Protein AF-A0A662SBT6-F1 (afdb_monomer)

Mean predicted aligned error: 5.78 Å

Secondary structure (DSSP, 8-state):
-----HHHHHHHHHHHHTT-HHHHHHHTT-SSHHHHHHHHHHHHHHHHH-GGGGGGGHHHHHHHTT-SSHHHHHHHHHHHHHHHHH-HHHHGGGHHHHHHHTT-SSHHHHHHHHHHHHTHHHH-GGGGTTTHHHHHHHTT-S-HHHHHHHHHHHHHHHHH-TTTTTS-STTS-TTGGGHHHHHHGGG-S-HHHHHHHHHHHHHHHHH-HHHHHHHGGGHHHHHHHTT-SSHHHHHHHHHHHHHHHHH-HHHHGGGHHHHGGGGG-SSHHHHHHHHHHH-

Radius of gyration: 22.92 Å; Cα contacts (8 Å, |Δi|>4): 408; chains: 1; bounding box: 57×30×64 Å

Structure (mmCIF, N/CA/C/O backbone):
data_AF-A0A662SBT6-F1
#
_entry.id   AF-A0A662SBT6-F1
#
loop_
_atom_site.group_PDB
_atom_site.id
_atom_site.type_symbol
_atom_site.label_atom_id
_atom_site.label_alt_id
_atom_site.label_comp_id
_atom_site.label_asym_id
_atom_site.label_entity_id
_atom_site.label_seq_id
_atom_site.pdbx_PDB_ins_code
_atom_site.Cartn_x
_atom_site.Cartn_y
_atom_site.Cartn_z
_atom_site.occupancy
_atom_site.B_iso_or_equiv
_atom_site.auth_seq_id
_atom_site.auth_comp_id
_atom_site.auth_asym_id
_atom_site.auth_atom_id
_atom_site.pdbx_PDB_model_num
ATOM 1 N N . MET A 1 1 ? -31.257 -11.035 21.737 1.00 36.53 1 MET A N 1
ATOM 2 C CA . MET A 1 1 ? -31.063 -9.569 21.728 1.00 36.53 1 MET A CA 1
ATOM 3 C C . MET A 1 1 ? -31.514 -9.015 23.068 1.00 36.53 1 MET A C 1
ATOM 5 O O . MET A 1 1 ? -32.713 -8.923 23.292 1.00 36.53 1 MET A O 1
ATOM 9 N N . ILE A 1 2 ? -30.584 -8.699 23.968 1.00 36.78 2 ILE A N 1
ATOM 10 C CA . ILE A 1 2 ? -30.895 -7.885 25.150 1.00 36.78 2 ILE A CA 1
ATOM 11 C C . ILE A 1 2 ? -30.665 -6.427 24.714 1.00 36.78 2 ILE A C 1
ATOM 13 O O . ILE A 1 2 ? -29.626 -6.155 24.115 1.00 36.78 2 ILE A O 1
ATOM 17 N N . PRO A 1 3 ? -31.624 -5.502 24.885 1.00 44.69 3 PRO A N 1
ATOM 18 C CA . PRO A 1 3 ? -31.408 -4.098 24.555 1.00 44.69 3 PRO A CA 1
ATOM 19 C C . PRO A 1 3 ? -30.288 -3.530 25.427 1.00 44.69 3 PRO A C 1
ATOM 21 O O . PRO A 1 3 ? -30.214 -3.862 26.610 1.00 44.69 3 PRO A O 1
ATOM 24 N N . LEU A 1 4 ? -29.474 -2.630 24.867 1.00 48.25 4 LEU A N 1
ATOM 25 C CA . LEU A 1 4 ? -28.571 -1.777 25.641 1.00 48.25 4 LEU A CA 1
ATOM 26 C C . LEU A 1 4 ? -29.354 -1.210 26.827 1.00 48.25 4 LEU A C 1
ATOM 28 O O . LEU A 1 4 ? -30.334 -0.484 26.635 1.00 48.25 4 LEU A O 1
ATOM 32 N N . THR A 1 5 ? -28.953 -1.547 28.050 1.00 60.22 5 THR A N 1
ATOM 33 C CA . THR A 1 5 ? -29.515 -0.857 29.205 1.00 60.22 5 THR A CA 1
ATOM 34 C C . THR A 1 5 ? -29.083 0.602 29.092 1.00 60.22 5 THR A C 1
ATOM 36 O O . THR A 1 5 ? -27.944 0.904 28.734 1.00 60.22 5 THR A O 1
ATOM 39 N N . ARG A 1 6 ? -30.004 1.529 29.367 1.00 60.75 6 ARG A N 1
ATOM 40 C CA . ARG A 1 6 ? -29.755 2.981 29.350 1.00 60.75 6 ARG A CA 1
ATOM 41 C C . ARG A 1 6 ? -28.442 3.364 30.060 1.00 60.75 6 ARG A C 1
ATOM 43 O O . ARG A 1 6 ? -27.738 4.254 29.602 1.00 60.75 6 ARG A O 1
ATOM 50 N N . ASN A 1 7 ? -28.087 2.606 31.096 1.00 67.31 7 ASN A N 1
ATOM 51 C CA . ASN A 1 7 ? -26.883 2.765 31.901 1.00 67.31 7 ASN A CA 1
ATOM 52 C C . ASN A 1 7 ? -25.571 2.551 31.116 1.00 67.31 7 ASN A C 1
ATOM 54 O O . ASN A 1 7 ? -24.644 3.333 31.266 1.00 67.31 7 ASN A O 1
ATOM 58 N N . LEU A 1 8 ? -25.491 1.550 30.228 1.00 67.50 8 LEU A N 1
ATOM 59 C CA . LEU A 1 8 ? -24.266 1.272 29.455 1.00 67.50 8 LEU A CA 1
ATOM 60 C C . LEU A 1 8 ? -24.006 2.331 28.376 1.00 67.50 8 LEU A C 1
ATOM 62 O O . LEU A 1 8 ? -22.861 2.699 28.128 1.00 67.50 8 LEU A O 1
ATOM 66 N N . ARG A 1 9 ? -25.069 2.868 27.763 1.00 68.31 9 ARG A N 1
ATOM 67 C CA . ARG A 1 9 ? -24.944 3.991 26.822 1.00 68.31 9 ARG A CA 1
ATOM 68 C C . ARG A 1 9 ? -24.471 5.253 27.539 1.00 68.31 9 ARG A C 1
ATOM 70 O O . ARG A 1 9 ? -23.574 5.936 27.059 1.00 68.31 9 ARG A O 1
ATOM 77 N N . GLU A 1 10 ? -25.063 5.539 28.697 1.00 73.31 10 GLU A N 1
ATOM 78 C CA . GLU A 1 10 ? -24.652 6.652 29.553 1.00 73.31 10 GLU A CA 1
ATOM 79 C C . GLU A 1 10 ? -23.208 6.472 30.054 1.00 73.31 10 GLU A C 1
ATOM 81 O O . GLU A 1 10 ? -22.476 7.454 30.113 1.00 73.31 10 GLU A O 1
ATOM 86 N N . GLU A 1 11 ? -22.755 5.242 30.327 1.00 74.44 11 GLU A N 1
ATOM 87 C CA . GLU A 1 11 ? -21.372 4.954 30.731 1.00 74.44 11 GLU A CA 1
ATOM 88 C C . GLU A 1 11 ? -20.364 5.219 29.603 1.00 74.44 11 GLU A C 1
ATOM 90 O O . GLU A 1 11 ? -19.326 5.829 29.864 1.00 74.44 11 GLU A O 1
ATOM 95 N N . VAL A 1 12 ? -20.662 4.828 28.356 1.00 70.31 12 VAL A N 1
ATOM 96 C CA . V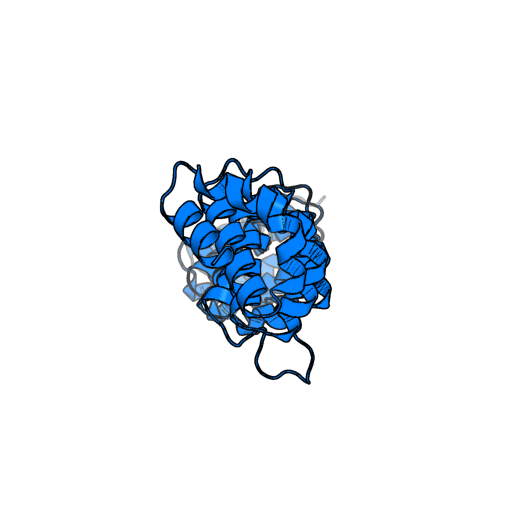AL A 1 12 ? -19.798 5.147 27.203 1.00 70.31 12 VAL A CA 1
ATOM 97 C C . VAL A 1 12 ? -19.740 6.657 26.973 1.00 70.31 12 VAL A C 1
ATOM 99 O O . VAL A 1 12 ? -18.652 7.211 26.827 1.00 70.31 12 VAL A O 1
ATOM 102 N N . GLU A 1 13 ? -20.882 7.345 27.007 1.00 74.25 13 GLU A N 1
ATOM 103 C CA . GLU A 1 13 ? -20.936 8.801 26.830 1.00 74.25 13 GLU A CA 1
ATOM 104 C C . GLU A 1 13 ? -20.248 9.560 27.975 1.00 74.25 13 GLU A C 1
ATOM 106 O O . GLU A 1 13 ? -19.542 10.543 27.741 1.00 74.25 13 GLU A O 1
ATOM 111 N N . ASP A 1 14 ? -20.394 9.100 29.221 1.00 78.19 14 ASP A N 1
ATOM 112 C CA . ASP A 1 14 ? -19.678 9.651 30.374 1.00 78.19 14 ASP A CA 1
ATOM 113 C C . ASP A 1 14 ? -18.171 9.419 30.251 1.00 78.19 14 ASP A C 1
ATOM 115 O O . ASP A 1 14 ? -17.377 10.330 30.495 1.00 78.19 14 ASP A O 1
ATOM 119 N N . ALA A 1 15 ? -17.764 8.211 29.849 1.00 77.38 15 ALA A N 1
ATOM 120 C CA . ALA A 1 15 ? -16.365 7.867 29.648 1.00 77.38 15 ALA A CA 1
ATOM 121 C C . ALA A 1 15 ? -15.739 8.683 28.513 1.00 77.38 15 ALA A C 1
ATOM 123 O O . ALA A 1 15 ? -14.627 9.185 28.681 1.00 77.38 15 ALA A O 1
ATOM 124 N N . LYS A 1 16 ? -16.475 8.897 27.418 1.00 71.06 16 LYS A N 1
ATOM 125 C CA . LYS A 1 16 ? -16.101 9.780 26.309 1.00 71.06 16 LYS A CA 1
ATOM 126 C C . LYS A 1 16 ? -15.916 11.220 26.794 1.00 71.06 16 LYS A C 1
ATOM 128 O O . LYS A 1 16 ? -14.823 11.768 26.671 1.00 71.06 16 LYS A O 1
ATOM 133 N N . LYS A 1 17 ? -16.927 11.806 27.449 1.00 73.44 17 LYS A N 1
ATOM 134 C CA . LYS A 1 17 ? -16.880 13.192 27.962 1.00 73.44 17 LYS A CA 1
ATOM 135 C C . LYS A 1 17 ? -15.768 13.420 28.983 1.00 73.44 17 LYS A C 1
ATOM 137 O O . LYS A 1 17 ? -15.139 14.474 28.984 1.00 73.44 17 LYS A O 1
ATOM 142 N N . LYS A 1 18 ? -15.524 12.446 29.861 1.00 77.56 18 LYS A N 1
ATOM 143 C CA . LYS A 1 18 ? -14.515 12.547 30.927 1.00 77.56 18 LYS A CA 1
ATOM 144 C C . LYS A 1 18 ? -13.130 12.049 30.509 1.00 77.56 18 LYS A C 1
ATOM 146 O O . LYS A 1 18 ? -12.226 12.060 31.340 1.00 77.56 18 LYS A O 1
ATOM 151 N N . GLY A 1 19 ? -12.950 11.591 29.267 1.00 72.19 19 GLY A N 1
ATOM 152 C CA . GLY A 1 19 ? -11.679 11.037 28.796 1.00 72.19 19 GLY A CA 1
ATOM 153 C C . GLY A 1 19 ? -11.225 9.802 29.584 1.00 72.19 19 GLY A C 1
ATOM 154 O O . GLY A 1 19 ? -10.031 9.609 29.810 1.00 72.19 19 GLY A O 1
ATOM 155 N N . LYS A 1 20 ? -12.160 8.959 30.041 1.00 88.81 20 LYS A N 1
ATOM 156 C CA . LYS A 1 20 ? -11.863 7.720 30.779 1.00 88.81 20 LYS A CA 1
ATOM 157 C C . LYS A 1 20 ? -11.446 6.607 29.813 1.00 88.81 20 LYS A C 1
ATOM 159 O O . LYS A 1 20 ? -12.144 5.604 29.670 1.00 88.81 20 LYS A O 1
ATOM 164 N N . VAL A 1 21 ? -10.284 6.769 29.180 1.00 92.19 21 VAL A N 1
ATOM 165 C CA . VAL A 1 21 ? -9.764 5.849 28.151 1.00 92.19 21 VAL A CA 1
ATOM 166 C C . VAL A 1 21 ? -9.786 4.390 28.620 1.00 92.19 21 VAL A C 1
ATOM 168 O O . VAL A 1 21 ? -10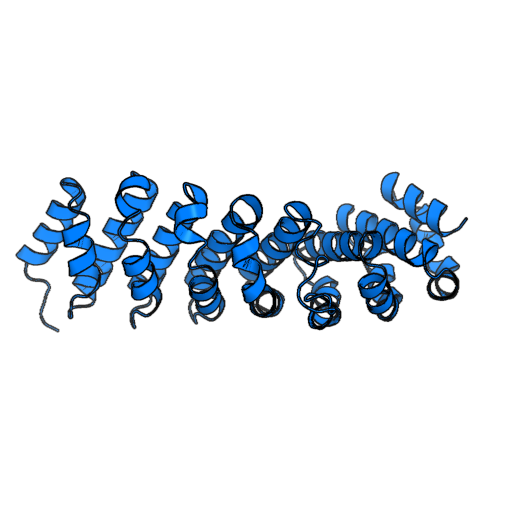.308 3.533 27.920 1.00 92.19 21 VAL A O 1
ATOM 171 N N . ARG A 1 22 ? -9.329 4.098 29.848 1.00 94.12 22 ARG A N 1
ATOM 172 C CA . ARG A 1 22 ? -9.344 2.730 30.410 1.00 94.12 22 ARG A CA 1
ATOM 173 C C . ARG A 1 22 ? -10.734 2.091 30.435 1.00 94.12 22 ARG A C 1
ATOM 175 O O . ARG A 1 22 ? -10.854 0.889 30.222 1.00 94.12 22 ARG A O 1
ATOM 182 N N . THR A 1 23 ? -11.773 2.874 30.718 1.00 92.81 23 THR A N 1
ATOM 183 C CA . THR A 1 23 ? -13.150 2.371 30.729 1.00 92.81 23 THR A CA 1
ATOM 184 C C . THR A 1 23 ? -13.597 2.030 29.314 1.00 92.81 23 THR A C 1
ATOM 186 O O . THR A 1 23 ? -14.146 0.953 29.112 1.00 92.81 23 THR A O 1
ATOM 189 N N . LEU A 1 24 ? -13.299 2.890 28.335 1.00 94.25 24 LEU A N 1
ATOM 190 C CA . LEU A 1 24 ? -13.606 2.623 26.927 1.00 94.25 24 LEU A CA 1
ATOM 191 C C . LEU A 1 24 ? -12.870 1.379 26.412 1.00 94.25 24 LEU A C 1
ATOM 193 O O . LEU A 1 24 ? -13.494 0.532 25.788 1.00 94.25 24 LEU A O 1
ATOM 197 N N . ILE A 1 25 ? -11.593 1.202 26.763 1.00 96.94 25 ILE A N 1
ATOM 198 C CA . ILE A 1 25 ? -10.818 -0.002 26.419 1.00 96.94 25 ILE A CA 1
ATOM 199 C C . ILE A 1 25 ? -11.441 -1.271 27.009 1.00 96.94 25 ILE A C 1
ATOM 201 O O . ILE A 1 25 ? -11.531 -2.285 26.329 1.00 96.94 25 ILE A O 1
ATOM 205 N N . ARG A 1 26 ? -11.940 -1.232 28.249 1.00 95.25 26 ARG A N 1
ATOM 206 C CA . ARG A 1 26 ? -12.676 -2.373 28.819 1.00 95.25 26 ARG A CA 1
ATOM 207 C C . ARG A 1 26 ? -13.962 -2.664 28.035 1.00 95.25 26 ARG A C 1
ATOM 209 O O . ARG A 1 26 ? -14.273 -3.824 27.788 1.00 95.25 26 ARG A O 1
ATOM 216 N N . LEU A 1 27 ? -14.715 -1.623 27.674 1.00 94.88 27 LEU A N 1
ATOM 217 C CA . LEU A 1 27 ? -15.985 -1.749 26.947 1.00 94.88 27 LEU A CA 1
ATOM 218 C C . LEU A 1 27 ? -15.793 -2.196 25.489 1.00 94.88 27 LEU A C 1
ATOM 220 O O . LEU A 1 27 ? -16.700 -2.801 24.922 1.00 94.88 27 LEU A O 1
ATOM 224 N N . LEU A 1 28 ? -14.606 -1.977 24.919 1.00 96.38 28 LEU A N 1
ATOM 225 C CA . LEU A 1 28 ? -14.212 -2.468 23.599 1.00 96.38 28 LEU A CA 1
ATOM 226 C C . LEU A 1 28 ? -14.239 -3.999 23.497 1.00 96.38 28 LEU A C 1
ATOM 228 O O . LEU A 1 28 ? -14.379 -4.514 22.402 1.00 96.38 28 LEU A O 1
ATOM 232 N N . PHE A 1 29 ? -14.162 -4.726 24.615 1.00 96.69 29 PHE A N 1
ATOM 233 C CA . PHE A 1 29 ? -14.194 -6.196 24.651 1.00 96.69 29 PHE A CA 1
ATOM 234 C C . PHE A 1 29 ? -15.442 -6.750 25.351 1.00 96.69 29 PHE A C 1
ATOM 236 O O . PHE A 1 29 ? -15.414 -7.833 25.929 1.00 96.69 29 PHE A O 1
ATOM 243 N N . HIS A 1 30 ? -16.532 -5.984 25.352 1.00 95.75 30 HIS A N 1
ATOM 244 C CA . HIS A 1 30 ? -17.794 -6.384 25.966 1.00 95.75 30 HIS A CA 1
ATOM 245 C C . HIS A 1 30 ? -18.559 -7.422 25.117 1.00 95.75 30 HIS A C 1
ATOM 247 O O . HIS A 1 30 ? -18.513 -7.388 23.888 1.00 95.75 30 HIS A O 1
ATOM 253 N N . ASP A 1 31 ? -19.337 -8.306 25.749 1.00 93.62 31 ASP A N 1
ATOM 254 C CA . ASP A 1 31 ? -20.081 -9.365 25.041 1.00 93.62 31 ASP A CA 1
ATOM 255 C C . ASP A 1 31 ? -21.123 -8.804 24.049 1.00 93.62 31 ASP A C 1
ATOM 257 O O . ASP A 1 31 ? -21.309 -9.324 22.948 1.00 93.62 31 ASP A O 1
ATOM 261 N N . ASP A 1 32 ? -21.787 -7.704 24.417 1.00 91.69 32 ASP A N 1
ATOM 262 C CA . ASP A 1 32 ? -22.719 -6.982 23.540 1.00 91.69 32 ASP A CA 1
ATOM 263 C C . ASP A 1 32 ? -21.973 -6.153 22.481 1.00 91.69 32 ASP A C 1
ATOM 265 O O . ASP A 1 32 ? -21.325 -5.150 22.796 1.00 91.69 32 ASP A O 1
ATOM 269 N N . VAL A 1 33 ? -22.148 -6.536 21.214 1.00 94.81 33 VAL A N 1
ATOM 270 C CA . VAL A 1 33 ? -21.595 -5.854 20.036 1.00 94.81 33 VAL A CA 1
ATOM 271 C C . VAL A 1 33 ? -21.927 -4.366 19.993 1.00 94.81 33 VAL A C 1
ATOM 273 O O . VAL A 1 33 ? -21.090 -3.551 19.617 1.00 94.81 33 VAL A O 1
ATOM 276 N N . ARG A 1 34 ? -23.119 -3.964 20.443 1.00 91.75 34 ARG A N 1
ATOM 277 C CA . ARG A 1 34 ? -23.512 -2.555 20.422 1.00 91.75 34 ARG A CA 1
ATOM 278 C C . ARG A 1 34 ? -22.665 -1.736 21.392 1.00 91.75 34 ARG A C 1
ATOM 280 O O . ARG A 1 34 ? -22.344 -0.594 21.083 1.00 91.75 34 ARG A O 1
ATOM 287 N N . VAL A 1 35 ? -22.289 -2.306 22.539 1.00 92.44 35 VAL A N 1
ATOM 288 C CA . VAL A 1 35 ? -21.386 -1.655 23.502 1.00 92.44 35 VAL A CA 1
ATOM 289 C C . VAL A 1 35 ? -19.986 -1.531 22.906 1.00 92.44 35 VAL A C 1
ATOM 291 O O . VAL A 1 35 ? -19.410 -0.446 22.968 1.00 92.44 35 VAL A O 1
ATOM 294 N N . ARG A 1 36 ? -19.481 -2.594 22.262 1.00 96.25 36 ARG A N 1
ATOM 295 C CA . ARG A 1 36 ? -18.175 -2.564 21.585 1.00 96.25 36 ARG A CA 1
ATOM 296 C C . ARG A 1 36 ? -18.116 -1.497 20.496 1.00 96.25 36 ARG A C 1
ATOM 298 O O . ARG A 1 36 ? -17.185 -0.701 20.503 1.00 96.25 36 ARG A O 1
ATOM 305 N N . ARG A 1 37 ? -19.140 -1.404 19.636 1.00 95.25 37 ARG A N 1
ATOM 306 C CA . ARG A 1 37 ? -19.241 -0.376 18.580 1.00 95.25 37 ARG A CA 1
ATOM 307 C C . ARG A 1 37 ? -19.145 1.043 19.139 1.00 95.25 37 ARG A C 1
ATOM 309 O O . ARG A 1 37 ? -18.312 1.820 18.688 1.00 95.25 37 ARG A O 1
ATOM 316 N N . HIS A 1 38 ? -19.939 1.367 20.164 1.00 91.88 38 HIS A N 1
ATOM 317 C CA . HIS A 1 38 ? -19.903 2.704 20.774 1.00 91.88 38 HIS A CA 1
ATOM 318 C C . HIS A 1 38 ? -18.558 2.983 21.468 1.00 91.88 38 HIS A C 1
ATOM 320 O O . HIS A 1 38 ? -18.070 4.112 21.445 1.00 91.88 38 HIS A O 1
ATOM 326 N N . ALA A 1 39 ? -17.945 1.969 22.088 1.00 94.94 39 ALA A N 1
ATOM 327 C CA . ALA A 1 39 ? -16.622 2.108 22.687 1.00 94.94 39 ALA A CA 1
ATOM 328 C C . ALA A 1 39 ? -15.544 2.369 21.621 1.00 94.94 39 ALA A C 1
ATOM 330 O O . ALA A 1 39 ? -14.733 3.279 21.796 1.00 94.94 39 ALA A O 1
ATOM 331 N N . ALA A 1 40 ? -15.571 1.628 20.510 1.00 97.12 40 ALA A N 1
ATOM 332 C CA . ALA A 1 40 ? -14.663 1.800 19.380 1.00 97.12 40 ALA A CA 1
ATOM 333 C C . ALA A 1 40 ? -14.822 3.184 18.731 1.00 97.12 40 ALA A C 1
ATOM 335 O O . ALA A 1 40 ? -13.833 3.880 18.519 1.00 97.12 40 ALA A O 1
ATOM 336 N N . GLU A 1 41 ? -16.059 3.639 18.510 1.00 95.00 41 GLU A N 1
ATOM 337 C CA . GLU A 1 41 ? -16.349 4.982 17.996 1.00 95.00 41 GLU A CA 1
ATOM 338 C C . GLU A 1 41 ? -15.801 6.079 18.923 1.00 95.00 41 GLU A C 1
ATOM 340 O O . GLU A 1 41 ? -15.140 7.016 18.472 1.00 95.00 41 GLU A O 1
ATOM 345 N N . ALA A 1 42 ? -16.021 5.958 20.236 1.00 92.88 42 ALA A N 1
ATOM 346 C CA . ALA A 1 42 ? -15.496 6.915 21.204 1.00 92.88 42 ALA A CA 1
ATOM 347 C C . ALA A 1 42 ? -13.957 6.936 21.230 1.00 92.88 42 ALA A C 1
ATOM 349 O O . ALA A 1 42 ? -13.364 8.007 21.353 1.00 92.88 42 ALA A O 1
ATOM 350 N N . LEU A 1 43 ? -13.307 5.775 21.103 1.00 96.06 43 LEU A N 1
ATOM 351 C CA . LEU A 1 43 ? -11.849 5.672 21.014 1.00 96.06 43 LEU A CA 1
ATOM 352 C C . LEU A 1 43 ? -11.309 6.275 19.713 1.00 96.06 43 LEU A C 1
ATOM 354 O O . LEU A 1 43 ? -10.295 6.964 19.757 1.00 96.06 43 LEU A O 1
ATOM 358 N N . CYS A 1 44 ? -12.001 6.091 18.589 1.00 95.50 44 CYS A N 1
ATOM 359 C CA . CYS A 1 44 ? -11.650 6.714 17.315 1.00 95.50 44 CYS A CA 1
ATOM 360 C C . CYS A 1 44 ? -11.687 8.245 17.395 1.00 95.50 44 CYS A C 1
ATOM 362 O O . CYS A 1 44 ? -10.719 8.914 17.039 1.00 95.50 44 CYS A O 1
ATOM 364 N N . LEU A 1 45 ? -12.753 8.813 17.964 1.00 92.50 45 LEU A N 1
ATOM 365 C CA . LEU A 1 45 ? -12.843 10.261 18.185 1.00 92.50 45 LEU A CA 1
ATOM 366 C C . LEU A 1 45 ? -11.741 10.768 19.129 1.00 92.50 45 LEU A C 1
ATOM 368 O O . LEU A 1 45 ? -11.165 11.831 18.914 1.00 92.50 45 LEU A O 1
ATOM 372 N N . LEU A 1 46 ? -11.379 9.990 20.154 1.00 92.31 46 LEU A N 1
ATOM 373 C CA . LEU A 1 46 ? -10.244 10.327 21.017 1.00 92.31 46 LEU A CA 1
ATOM 374 C C . LEU A 1 46 ? -8.896 10.240 20.292 1.00 92.31 46 LEU A C 1
ATOM 376 O O . LEU A 1 46 ? -7.992 10.997 20.643 1.00 92.31 46 LEU A O 1
ATOM 380 N N . ALA A 1 47 ? -8.745 9.353 19.307 1.00 94.81 47 ALA A N 1
ATOM 381 C CA . ALA A 1 47 ? -7.548 9.283 18.475 1.00 94.81 47 ALA A CA 1
ATOM 382 C C . ALA A 1 47 ? -7.388 10.551 17.626 1.00 94.81 47 ALA A C 1
ATOM 384 O O . ALA A 1 47 ? -6.280 11.068 17.538 1.00 94.81 47 ALA A O 1
ATOM 385 N N . GLN A 1 48 ? -8.494 11.084 17.098 1.00 92.88 48 GLN A N 1
ATOM 386 C CA . GLN A 1 48 ? -8.539 12.350 16.359 1.00 92.88 48 GLN A CA 1
ATOM 387 C C . GLN A 1 48 ? -8.230 13.557 17.251 1.00 92.88 48 GLN A C 1
ATOM 389 O O . GLN A 1 48 ? -7.385 14.385 16.930 1.00 92.88 48 GLN A O 1
ATOM 394 N N . GLU A 1 49 ? -8.910 13.672 18.394 1.00 90.69 49 GLU A N 1
ATOM 395 C CA . GLU A 1 49 ? -8.826 14.875 19.229 1.00 90.69 49 GLU A CA 1
ATOM 396 C C . GLU A 1 49 ? -7.606 14.882 20.162 1.00 90.69 49 GLU A C 1
ATOM 398 O O . GLU A 1 49 ? -7.051 15.934 20.489 1.00 90.69 49 GLU A O 1
ATOM 403 N N . LYS A 1 50 ? -7.239 13.712 20.700 1.00 91.19 50 LYS A N 1
ATOM 404 C CA . LYS A 1 50 ? -6.272 13.555 21.801 1.00 91.19 50 LYS A CA 1
ATOM 405 C C . LYS A 1 50 ? -5.425 12.284 21.627 1.00 91.19 50 LYS A C 1
ATOM 407 O O . LYS A 1 50 ? -5.355 11.473 22.564 1.00 91.19 50 LYS A O 1
ATOM 412 N N . PRO A 1 51 ? -4.685 12.130 20.513 1.00 91.06 51 PRO A N 1
ATOM 413 C CA . PRO A 1 51 ? -3.946 10.904 20.177 1.00 91.06 51 PRO A CA 1
ATOM 414 C C . PRO A 1 51 ? -2.969 10.457 21.276 1.00 91.06 51 PRO A C 1
ATOM 416 O O . PRO A 1 51 ? -2.806 9.270 21.560 1.00 91.06 51 PRO A O 1
ATOM 419 N N . LYS A 1 52 ? -2.353 11.410 21.991 1.00 90.25 52 LYS A N 1
ATOM 420 C CA . LYS A 1 52 ? -1.430 11.125 23.108 1.00 90.25 52 LYS A CA 1
ATOM 421 C C . LYS A 1 52 ? -2.070 10.294 24.228 1.00 90.25 52 LYS A C 1
ATOM 423 O O . LYS A 1 52 ? -1.359 9.545 24.894 1.00 90.25 52 LYS A O 1
ATOM 428 N N . SER A 1 53 ? -3.384 10.407 24.432 1.00 91.19 53 SER A N 1
ATOM 429 C CA . SER A 1 53 ? -4.102 9.690 25.493 1.00 91.19 53 SER A CA 1
ATOM 430 C C . SER A 1 53 ? -4.220 8.181 25.243 1.00 91.19 53 SER A C 1
ATOM 432 O O . SER A 1 53 ? -4.363 7.418 26.200 1.00 91.19 53 SER A O 1
ATOM 434 N N . LEU A 1 54 ? -4.095 7.742 23.985 1.00 93.56 54 LEU A N 1
ATOM 435 C CA . LEU A 1 54 ? -4.229 6.340 23.579 1.00 93.56 54 LEU A CA 1
ATOM 436 C C . LEU A 1 54 ? -2.899 5.582 23.516 1.00 93.56 54 LEU A C 1
ATOM 438 O O . LEU A 1 54 ? -2.906 4.366 23.359 1.00 93.56 54 LEU A O 1
ATOM 442 N N . GLY A 1 55 ? -1.758 6.260 23.685 1.00 91.06 55 GLY A N 1
ATOM 443 C CA . GLY A 1 55 ? -0.429 5.638 23.597 1.00 91.06 55 GLY A CA 1
ATOM 444 C C . GLY A 1 55 ? -0.266 4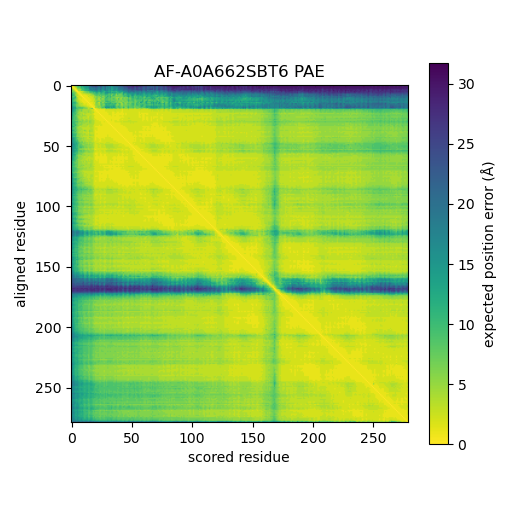.341 24.414 1.00 91.06 55 GLY A C 1
ATOM 445 O O . GLY A 1 55 ? 0.232 3.359 23.869 1.00 91.06 55 GLY A O 1
ATOM 446 N N . PRO A 1 56 ? -0.715 4.278 25.684 1.00 94.56 56 PRO A N 1
ATOM 447 C CA . PRO A 1 56 ? -0.641 3.052 26.485 1.00 94.56 56 PRO A CA 1
ATOM 448 C C . PRO A 1 56 ? -1.552 1.905 26.018 1.00 94.56 56 PRO A C 1
ATOM 450 O O . PRO A 1 56 ? -1.388 0.790 26.503 1.00 94.56 56 PRO A O 1
ATOM 453 N N . PHE A 1 57 ? -2.502 2.172 25.118 1.00 96.75 57 PHE A N 1
ATOM 454 C CA . PHE A 1 57 ? -3.592 1.266 24.735 1.00 96.75 57 PHE A CA 1
ATOM 455 C C . PHE A 1 57 ? -3.548 0.854 23.259 1.00 96.75 57 PHE A C 1
ATOM 457 O O . PHE A 1 57 ? -4.490 0.253 22.753 1.00 96.75 57 PHE A O 1
ATOM 464 N N . VAL A 1 58 ? -2.449 1.143 22.549 1.00 97.38 58 VAL A N 1
ATOM 465 C CA . VAL A 1 58 ? -2.287 0.739 21.140 1.00 97.38 58 VAL A CA 1
ATOM 466 C C . VAL A 1 58 ? -2.460 -0.775 20.981 1.00 97.38 58 VAL A C 1
ATOM 468 O O . VAL A 1 58 ? -3.135 -1.212 20.060 1.00 97.38 58 VAL A O 1
ATOM 471 N N . LYS A 1 59 ? -1.940 -1.585 21.914 1.00 98.00 59 LYS A N 1
ATOM 472 C CA . LYS A 1 59 ? -2.111 -3.050 21.892 1.00 98.00 59 LYS A CA 1
ATOM 473 C C . LYS A 1 59 ? -3.572 -3.489 21.980 1.00 98.00 59 LYS A C 1
ATOM 475 O O . LYS A 1 59 ? -3.944 -4.477 21.357 1.00 98.00 59 LYS A O 1
ATOM 480 N N . ASP A 1 60 ? -4.385 -2.772 22.749 1.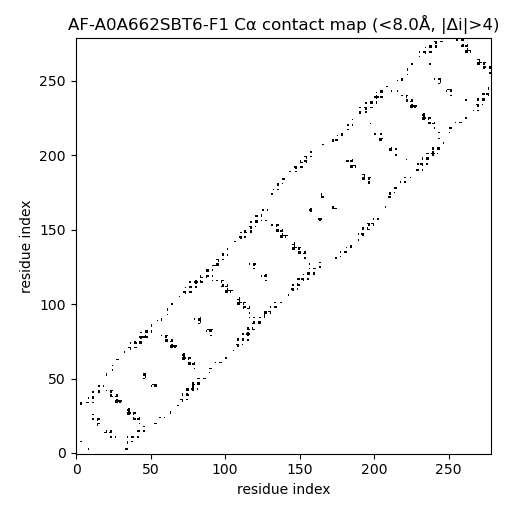00 98.38 60 ASP A N 1
ATOM 481 C CA . ASP A 1 60 ? -5.810 -3.064 22.873 1.00 98.38 60 ASP A CA 1
ATOM 482 C C . ASP A 1 60 ? -6.548 -2.731 21.569 1.00 98.38 60 ASP A C 1
ATOM 484 O O . ASP A 1 60 ? -7.362 -3.524 21.107 1.00 98.38 60 ASP A O 1
ATOM 488 N N . LEU A 1 61 ? -6.208 -1.609 20.923 1.00 98.19 61 LEU A N 1
ATOM 489 C CA . LEU A 1 61 ? -6.742 -1.272 19.598 1.00 98.19 61 LEU A CA 1
ATOM 490 C C . LEU A 1 61 ? -6.318 -2.296 18.536 1.00 98.19 61 LEU A C 1
ATOM 492 O O . LEU A 1 61 ? -7.148 -2.708 17.736 1.00 98.19 61 LEU A O 1
ATOM 496 N N . ILE A 1 62 ? -5.067 -2.768 18.575 1.00 98.25 62 ILE A N 1
ATOM 497 C CA . ILE A 1 62 ? -4.584 -3.841 17.692 1.00 98.25 62 ILE A CA 1
ATOM 498 C C . ILE A 1 62 ? -5.387 -5.127 17.895 1.00 98.25 62 ILE A C 1
ATOM 500 O O . ILE A 1 62 ? -5.765 -5.766 16.924 1.00 98.25 62 ILE A O 1
ATOM 504 N N . LYS A 1 63 ? -5.713 -5.493 19.139 1.00 98.06 63 LYS A N 1
ATOM 505 C CA . LYS A 1 63 ? -6.561 -6.662 19.409 1.00 98.06 63 LYS A CA 1
ATOM 506 C C . LYS A 1 63 ? -7.987 -6.489 18.870 1.00 98.06 63 LYS A C 1
ATOM 508 O O . LYS A 1 63 ? -8.602 -7.462 18.452 1.00 98.06 63 LYS A O 1
ATOM 513 N N . ALA A 1 64 ? -8.523 -5.269 18.868 1.00 98.19 64 ALA A N 1
ATOM 514 C CA . ALA A 1 64 ? -9.854 -4.991 18.327 1.00 98.19 64 ALA A CA 1
ATOM 515 C C . ALA A 1 64 ? -9.939 -5.107 16.793 1.00 98.19 64 ALA A C 1
ATOM 517 O O . ALA A 1 64 ? -11.041 -5.191 16.256 1.00 98.19 64 ALA A O 1
ATOM 518 N N . LEU A 1 65 ? -8.801 -5.197 16.094 1.00 98.31 65 LEU A N 1
ATOM 519 C CA . LEU A 1 65 ? -8.750 -5.549 14.671 1.00 98.31 65 LEU A CA 1
ATOM 520 C C . LEU A 1 65 ? -9.243 -6.976 14.392 1.00 98.31 65 LEU A C 1
ATOM 522 O O . LEU A 1 65 ? -9.537 -7.303 13.252 1.00 98.31 65 LEU A O 1
ATOM 526 N N . GLU A 1 66 ? -9.338 -7.828 15.411 1.00 97.62 66 GLU A N 1
ATOM 527 C CA . GLU A 1 66 ? -9.816 -9.210 15.291 1.00 97.62 66 GLU A CA 1
ATOM 528 C C . GLU A 1 66 ? -11.301 -9.352 15.681 1.00 97.62 66 GLU A C 1
ATOM 530 O O . GLU A 1 66 ? -11.807 -10.470 15.795 1.00 97.62 66 GLU A O 1
ATOM 535 N N . ASP A 1 67 ? -12.019 -8.244 15.926 1.00 98.50 67 ASP A N 1
ATOM 536 C CA . ASP A 1 67 ? -13.429 -8.312 16.324 1.00 98.50 67 ASP A CA 1
ATOM 537 C C . ASP A 1 67 ? -14.281 -8.961 15.216 1.00 98.50 67 ASP A C 1
ATOM 539 O O . ASP A 1 67 ? -14.117 -8.635 14.035 1.00 98.50 67 ASP A O 1
ATOM 543 N N . PRO A 1 68 ? -15.227 -9.859 15.551 1.00 97.69 68 PRO A N 1
ATOM 544 C CA . PRO A 1 68 ? -16.135 -10.426 14.554 1.00 97.69 68 PRO A CA 1
ATOM 545 C C . PRO A 1 68 ? -17.001 -9.365 13.857 1.00 97.69 68 PRO A C 1
ATOM 547 O O . PRO A 1 68 ? -17.483 -9.602 12.751 1.00 97.69 68 PRO A O 1
ATOM 550 N N . ASP A 1 69 ? -17.204 -8.209 14.488 1.00 98.38 69 ASP A N 1
ATOM 551 C CA . ASP A 1 69 ? -17.999 -7.108 13.967 1.00 98.38 69 ASP A CA 1
ATOM 552 C C . ASP A 1 69 ? -17.158 -6.125 13.140 1.00 98.38 69 ASP A C 1
ATOM 554 O O . ASP A 1 69 ? -16.139 -5.608 13.599 1.00 98.38 69 ASP A O 1
ATOM 558 N N . ASP A 1 70 ? -17.594 -5.853 11.913 1.00 98.12 70 ASP A N 1
ATOM 559 C CA . ASP A 1 70 ? -16.896 -4.983 10.966 1.00 98.12 70 ASP A CA 1
ATOM 560 C C . ASP A 1 70 ? -16.878 -3.510 11.391 1.00 98.12 70 ASP A C 1
ATOM 562 O O . ASP A 1 70 ? -15.844 -2.868 11.238 1.00 98.12 70 ASP A O 1
ATOM 566 N N . ASP A 1 71 ? -17.949 -2.986 11.993 1.00 98.00 71 ASP A N 1
ATOM 567 C CA . ASP A 1 71 ? -17.960 -1.616 12.531 1.00 98.00 71 ASP A CA 1
ATOM 568 C C . ASP A 1 71 ? -16.900 -1.439 13.635 1.00 98.00 71 ASP A C 1
ATOM 570 O O . ASP A 1 71 ? -16.234 -0.402 13.704 1.00 98.00 71 ASP A O 1
ATOM 574 N N . VAL A 1 72 ? -16.720 -2.445 14.504 1.00 98.50 72 VAL A N 1
ATOM 575 C CA . VAL A 1 72 ? -15.679 -2.413 15.547 1.00 98.50 72 VAL A CA 1
ATOM 576 C C . VAL A 1 72 ? -14.289 -2.438 14.919 1.00 98.50 72 VAL A C 1
ATOM 578 O O . VAL A 1 72 ? -13.462 -1.593 15.274 1.00 98.50 72 VAL A O 1
ATOM 581 N N . ARG A 1 73 ? -14.040 -3.351 13.968 1.00 98.56 73 ARG A N 1
ATOM 582 C CA . ARG A 1 73 ? -12.757 -3.418 13.252 1.00 98.56 73 ARG A CA 1
ATOM 583 C C . ARG A 1 73 ? -12.462 -2.114 12.521 1.00 98.56 73 ARG A C 1
ATOM 585 O O . ARG A 1 73 ? -11.380 -1.567 12.689 1.00 98.56 73 ARG A O 1
ATOM 592 N N . TYR A 1 74 ? -13.435 -1.569 11.794 1.00 98.62 74 TYR A N 1
ATOM 593 C CA . TYR A 1 74 ? -13.311 -0.301 11.079 1.00 98.62 74 TYR A CA 1
ATOM 594 C C . TYR A 1 74 ? -12.904 0.837 12.016 1.00 98.62 74 TYR A C 1
ATOM 596 O O . TYR A 1 74 ? -11.894 1.495 11.778 1.00 98.62 74 TYR A O 1
ATOM 604 N N . LYS A 1 75 ? -13.617 1.021 13.135 1.00 98.44 75 LYS A N 1
ATOM 605 C CA . LYS A 1 75 ? -13.294 2.080 14.103 1.00 98.44 75 LYS A CA 1
ATOM 606 C C . LYS A 1 75 ? -11.972 1.860 14.831 1.00 98.44 75 LYS A C 1
ATOM 608 O O . LYS A 1 75 ? -11.304 2.837 15.166 1.00 98.44 75 LYS A O 1
ATOM 613 N N . ALA A 1 76 ? -11.566 0.614 15.058 1.00 98.50 76 ALA A N 1
ATOM 614 C CA . ALA A 1 76 ? -10.242 0.309 15.593 1.00 98.50 76 ALA A CA 1
ATOM 615 C C . ALA A 1 76 ? -9.131 0.659 14.586 1.00 98.50 76 ALA A C 1
ATOM 617 O O . ALA A 1 76 ? -8.151 1.303 14.967 1.00 98.50 76 ALA A O 1
ATOM 618 N N . THR A 1 77 ? -9.299 0.301 13.310 1.00 98.50 77 THR A N 1
ATOM 619 C CA . THR A 1 77 ? -8.346 0.624 12.238 1.00 98.50 77 THR A CA 1
ATOM 620 C C . THR A 1 77 ? -8.254 2.131 12.003 1.00 98.50 77 THR A C 1
ATOM 622 O O . THR A 1 77 ? -7.148 2.663 11.970 1.00 98.50 77 THR A O 1
ATOM 625 N N . GLU A 1 78 ? -9.384 2.840 11.941 1.00 98.31 78 GLU A N 1
ATOM 626 C CA . GLU A 1 78 ? -9.437 4.304 11.794 1.00 98.31 78 GLU A CA 1
ATOM 627 C C . GLU A 1 78 ? -8.735 5.006 12.975 1.00 98.31 78 GLU A C 1
ATOM 629 O O . GLU A 1 78 ? -7.928 5.922 12.791 1.00 98.31 78 GLU A O 1
ATOM 634 N N . ALA A 1 79 ? -8.952 4.526 14.208 1.00 98.06 79 ALA A N 1
ATOM 635 C CA . ALA A 1 79 ? -8.240 5.027 15.383 1.00 98.06 79 ALA A CA 1
ATOM 636 C C . ALA A 1 79 ? -6.720 4.815 15.267 1.00 98.06 79 ALA A C 1
ATOM 638 O O . ALA A 1 79 ? -5.937 5.711 15.587 1.00 98.06 79 ALA A O 1
ATOM 639 N N . LEU A 1 80 ? -6.288 3.638 14.803 1.00 98.25 80 LEU A N 1
ATOM 640 C CA . LEU A 1 80 ? -4.874 3.326 14.592 1.00 98.25 80 LEU A CA 1
ATOM 641 C C . LEU A 1 80 ? -4.256 4.157 13.466 1.00 98.25 80 LEU A C 1
ATOM 643 O O . LEU A 1 80 ? -3.108 4.571 13.620 1.00 98.25 80 LEU A O 1
ATOM 647 N N . ARG A 1 81 ? -4.997 4.465 12.393 1.00 97.19 81 ARG A N 1
ATOM 648 C CA . ARG A 1 81 ? -4.550 5.388 11.342 1.00 97.19 81 ARG A CA 1
ATOM 649 C C . ARG A 1 81 ? -4.297 6.781 11.906 1.00 97.19 81 ARG A C 1
ATOM 651 O O . ARG A 1 81 ? -3.207 7.306 11.713 1.00 97.19 81 ARG A O 1
ATOM 658 N N . HIS A 1 82 ? -5.230 7.350 12.668 1.00 96.69 82 HIS A N 1
ATOM 659 C CA . HIS A 1 82 ? -5.018 8.657 13.306 1.00 96.69 82 HIS A CA 1
ATOM 660 C C . HIS A 1 82 ? -3.814 8.668 14.254 1.00 96.69 82 HIS A C 1
ATOM 662 O O . HIS A 1 82 ? -3.047 9.630 14.307 1.00 96.69 82 HIS A O 1
ATOM 668 N N . LEU A 1 83 ? -3.602 7.577 14.995 1.00 96.69 83 LEU A N 1
ATOM 669 C CA . LEU A 1 83 ? -2.408 7.435 15.824 1.00 96.69 83 LEU A CA 1
ATOM 670 C C . LEU A 1 83 ? -1.132 7.275 14.996 1.00 96.69 83 LEU A C 1
ATOM 672 O O . LEU A 1 83 ? -0.080 7.730 15.439 1.00 96.69 83 LEU A O 1
ATOM 676 N N . ALA A 1 84 ? -1.200 6.629 13.834 1.00 95.19 84 ALA A N 1
ATOM 677 C CA . ALA A 1 84 ? -0.079 6.481 12.917 1.00 95.19 84 ALA A CA 1
ATOM 678 C C . ALA A 1 84 ? 0.294 7.815 12.258 1.00 95.19 84 ALA A C 1
ATOM 680 O O . ALA A 1 84 ? 1.478 8.106 12.149 1.00 95.19 84 ALA A O 1
ATOM 681 N N . GLU A 1 85 ? -0.692 8.631 11.894 1.00 94.19 85 GLU A N 1
ATOM 682 C CA . GLU A 1 85 ? -0.518 9.975 11.336 1.00 94.19 85 GLU A CA 1
ATOM 683 C C . GLU A 1 85 ? 0.202 10.906 12.322 1.00 94.19 85 GLU A C 1
ATOM 685 O O . GLU A 1 85 ? 1.224 11.506 11.999 1.00 94.19 85 GLU A O 1
ATOM 690 N N . GLU A 1 86 ? -0.279 10.963 13.564 1.00 94.06 86 GLU A N 1
ATOM 691 C CA . GLU A 1 86 ? 0.238 11.889 14.578 1.00 94.06 86 GLU A CA 1
ATOM 692 C C . GLU A 1 86 ? 1.453 11.343 15.341 1.00 94.06 86 GLU A C 1
ATOM 694 O O . GLU A 1 86 ? 2.284 12.090 15.867 1.00 94.06 86 GLU A O 1
ATOM 699 N N . ARG A 1 87 ? 1.530 10.017 15.506 1.00 92.25 87 ARG A N 1
ATOM 700 C CA . ARG A 1 87 ? 2.524 9.336 16.351 1.00 92.25 87 ARG A CA 1
ATOM 701 C C . ARG A 1 87 ? 2.971 7.997 15.748 1.00 92.25 87 ARG A C 1
ATOM 703 O O . ARG A 1 87 ? 2.915 6.977 16.451 1.00 92.25 87 ARG A O 1
ATOM 710 N N . PRO A 1 88 ? 3.530 7.984 14.527 1.00 91.81 88 PRO A N 1
ATOM 711 C CA . PRO A 1 88 ? 3.851 6.760 13.782 1.00 91.81 88 PRO A CA 1
ATOM 712 C C . PRO A 1 88 ? 4.709 5.776 14.582 1.00 91.81 88 PRO A C 1
ATOM 714 O O . PRO A 1 88 ? 4.426 4.582 14.612 1.00 91.81 88 PRO A O 1
ATOM 717 N N . ARG A 1 89 ? 5.694 6.263 15.350 1.00 91.31 89 ARG A N 1
ATOM 718 C CA . ARG A 1 89 ? 6.558 5.423 16.209 1.00 91.31 89 ARG A CA 1
ATOM 719 C C . ARG A 1 89 ? 5.831 4.657 17.319 1.00 91.31 89 ARG A C 1
ATOM 721 O O . ARG A 1 89 ? 6.401 3.726 17.878 1.00 91.31 89 ARG A O 1
ATOM 728 N N . SER A 1 90 ? 4.616 5.068 17.684 1.00 92.38 90 SER A N 1
ATOM 729 C CA . SER A 1 90 ? 3.811 4.372 18.699 1.00 92.38 90 SER A CA 1
ATOM 730 C C . SER A 1 90 ? 3.058 3.178 18.112 1.00 92.38 90 SER A C 1
ATOM 732 O O . SER A 1 90 ? 2.753 2.243 18.849 1.00 92.38 90 SER A O 1
ATOM 734 N N . VAL A 1 91 ? 2.765 3.213 16.808 1.00 95.69 91 VAL A N 1
ATOM 735 C CA . VAL A 1 91 ? 1.966 2.196 16.110 1.00 95.69 91 VAL A CA 1
ATOM 736 C C . VAL A 1 91 ? 2.840 1.285 15.247 1.00 95.69 91 VAL A C 1
ATOM 738 O O . VAL A 1 91 ? 2.562 0.095 15.152 1.00 95.69 91 VAL A O 1
ATOM 741 N N . SER A 1 92 ? 3.949 1.791 14.701 1.00 93.50 92 SER A N 1
ATOM 742 C CA . SER A 1 92 ? 4.840 1.036 13.814 1.00 93.50 92 SER A CA 1
ATOM 743 C C . SER A 1 92 ? 5.362 -0.299 14.373 1.00 93.50 92 SER A C 1
ATOM 745 O O . SER A 1 92 ? 5.509 -1.226 13.580 1.00 93.50 92 SER A O 1
ATOM 747 N N . PRO A 1 93 ? 5.556 -0.517 15.696 1.00 94.31 93 PRO A N 1
ATOM 748 C CA . PRO A 1 93 ? 5.881 -1.852 16.213 1.00 94.31 93 PRO A CA 1
ATOM 749 C C . PRO A 1 93 ? 4.821 -2.931 15.923 1.00 94.31 93 PRO A C 1
ATOM 751 O O . PRO A 1 93 ? 5.102 -4.110 16.110 1.00 94.31 93 PRO A O 1
ATOM 754 N N . PHE A 1 94 ? 3.621 -2.539 15.487 1.00 95.19 94 PHE A N 1
ATOM 755 C CA . PHE A 1 94 ? 2.494 -3.412 15.151 1.00 95.19 94 PHE A CA 1
ATOM 756 C C . PHE A 1 94 ? 2.190 -3.450 13.645 1.00 95.19 94 PHE A C 1
ATOM 758 O O . PHE A 1 94 ? 1.091 -3.836 13.251 1.00 95.19 94 PHE A O 1
ATOM 765 N N . ALA A 1 95 ? 3.142 -3.053 12.792 1.00 93.75 95 ALA A N 1
ATOM 766 C CA . ALA A 1 95 ? 2.958 -3.040 11.340 1.00 93.75 95 ALA A CA 1
ATOM 767 C C . ALA A 1 95 ? 2.502 -4.400 10.779 1.00 93.75 95 ALA A C 1
ATOM 769 O O . ALA A 1 95 ? 1.607 -4.434 9.942 1.00 93.75 95 ALA A O 1
ATOM 770 N N . GLU A 1 96 ? 3.029 -5.519 11.288 1.00 92.25 96 GLU A N 1
ATOM 771 C CA . GLU A 1 96 ? 2.603 -6.864 10.865 1.00 92.25 96 GLU A CA 1
ATOM 772 C C . GLU A 1 96 ? 1.116 -7.136 11.145 1.00 92.25 96 GLU A C 1
ATOM 774 O O . GLU A 1 96 ? 0.435 -7.739 10.317 1.00 92.25 96 GLU A O 1
ATOM 779 N N . SER A 1 97 ? 0.582 -6.643 12.269 1.00 94.62 97 SER A N 1
ATOM 780 C CA . SER A 1 97 ? -0.848 -6.755 12.574 1.00 94.62 97 SER A CA 1
ATOM 781 C C . SER A 1 97 ? -1.691 -5.938 11.595 1.00 94.62 97 SER A C 1
ATOM 783 O O . SER A 1 97 ? -2.684 -6.441 11.084 1.00 94.62 97 SER A O 1
ATOM 785 N N . LEU A 1 98 ? -1.273 -4.706 11.281 1.00 94.88 98 LEU A N 1
ATOM 786 C CA . LEU A 1 98 ? -1.965 -3.846 10.311 1.00 94.88 98 LEU A CA 1
ATOM 787 C C . LEU A 1 98 ? -1.891 -4.390 8.881 1.00 94.88 98 LEU A C 1
ATOM 789 O O . LEU A 1 98 ? -2.822 -4.217 8.105 1.00 94.88 98 LEU A O 1
ATOM 793 N N . VAL A 1 99 ? -0.821 -5.100 8.536 1.00 91.00 99 VAL A N 1
ATOM 794 C CA . VAL A 1 99 ? -0.727 -5.805 7.259 1.00 91.00 99 VAL A CA 1
ATOM 795 C C . VAL A 1 99 ? -1.756 -6.922 7.134 1.00 91.00 99 VAL A C 1
ATOM 797 O O . VAL A 1 99 ? -2.296 -7.103 6.049 1.00 91.00 99 VAL A O 1
ATOM 800 N N . GLY A 1 100 ? -2.062 -7.647 8.214 1.00 91.00 100 GLY A N 1
ATOM 801 C CA . GLY A 1 100 ? -3.142 -8.640 8.198 1.00 91.00 100 GLY A CA 1
ATOM 802 C C . GLY A 1 100 ? -4.505 -8.021 7.867 1.00 91.00 100 GLY A C 1
ATOM 803 O O . GLY A 1 100 ? -5.328 -8.646 7.207 1.00 91.00 100 GLY A O 1
ATOM 804 N N . VAL A 1 101 ? -4.715 -6.755 8.241 1.00 95.88 101 VAL A N 1
ATOM 805 C CA . VAL A 1 101 ? -5.944 -6.001 7.945 1.00 95.88 101 VAL A CA 1
ATOM 806 C C . VAL A 1 101 ? -6.074 -5.651 6.456 1.00 95.88 101 VAL A C 1
ATOM 808 O O . VAL A 1 101 ? -7.180 -5.423 5.976 1.00 95.88 101 VAL A O 1
ATOM 811 N N . LEU A 1 102 ? -4.985 -5.698 5.678 1.00 93.00 102 LEU A N 1
ATOM 812 C CA . LEU A 1 102 ? -5.048 -5.586 4.213 1.00 93.00 102 LEU A CA 1
ATOM 813 C C . LEU A 1 102 ? -5.747 -6.783 3.549 1.00 93.00 102 LEU A C 1
ATOM 815 O O . LEU A 1 102 ? -5.970 -6.755 2.346 1.00 93.00 102 LEU A O 1
ATOM 819 N N . GLU A 1 103 ? -6.086 -7.833 4.297 1.00 91.38 103 GLU A N 1
ATOM 820 C CA . GLU A 1 103 ? -6.875 -8.968 3.810 1.00 91.38 103 GLU A CA 1
ATOM 821 C C . GLU A 1 103 ? -8.329 -8.929 4.338 1.00 91.38 103 GLU A C 1
ATOM 823 O O . GLU A 1 103 ? -9.086 -9.878 4.127 1.00 91.38 103 GLU A O 1
ATOM 828 N N . ASP A 1 104 ? -8.751 -7.842 5.007 1.00 96.44 104 ASP A N 1
ATOM 829 C CA . ASP A 1 104 ? -10.117 -7.712 5.532 1.00 96.44 104 ASP A CA 1
ATOM 830 C C . ASP A 1 104 ? -11.162 -7.744 4.395 1.00 96.44 104 ASP A C 1
ATOM 832 O O . ASP A 1 104 ? -10.974 -7.097 3.355 1.00 96.44 104 ASP A O 1
ATOM 836 N N . PRO A 1 105 ? -12.294 -8.458 4.558 1.00 95.00 105 PRO A N 1
ATOM 837 C CA . PRO A 1 105 ? -13.355 -8.475 3.551 1.00 95.00 105 PRO A CA 1
ATOM 838 C C . PRO A 1 105 ? -13.939 -7.085 3.253 1.00 95.00 105 PRO A C 1
ATOM 840 O O . PRO A 1 105 ? -14.413 -6.852 2.139 1.00 95.00 105 PRO A O 1
ATOM 843 N N . ASN A 1 106 ? -13.909 -6.160 4.214 1.00 95.75 106 ASN A N 1
ATOM 844 C CA . ASN A 1 106 ? -14.422 -4.809 4.052 1.00 95.75 106 ASN A CA 1
ATOM 845 C C . ASN A 1 106 ? -13.352 -3.882 3.453 1.00 95.75 106 ASN A C 1
ATOM 847 O O . ASN A 1 106 ? -12.298 -3.642 4.041 1.00 95.75 106 ASN A O 1
ATOM 851 N N . GLU A 1 107 ? -13.656 -3.324 2.281 1.00 95.56 107 GLU A N 1
ATOM 852 C CA . GLU A 1 107 ? -12.772 -2.417 1.547 1.00 95.56 107 GLU A CA 1
ATOM 853 C C . GLU A 1 107 ? -12.372 -1.172 2.349 1.00 95.56 107 GLU A C 1
ATOM 855 O O . GLU A 1 107 ? -11.207 -0.780 2.312 1.00 95.56 107 GLU A O 1
ATOM 860 N N . GLU A 1 108 ? -13.294 -0.570 3.101 1.00 96.00 108 GLU A N 1
ATOM 861 C CA . GLU A 1 108 ? -12.995 0.632 3.888 1.00 96.00 108 GLU A CA 1
ATOM 862 C C . GLU A 1 108 ? -11.983 0.322 4.994 1.00 96.00 108 GLU A C 1
ATOM 864 O O . GLU A 1 108 ? -11.070 1.102 5.244 1.00 96.00 108 GLU A O 1
ATOM 869 N N . ILE A 1 109 ? -12.059 -0.870 5.589 1.00 97.75 109 ILE A N 1
ATOM 870 C CA . ILE A 1 109 ? -11.084 -1.323 6.587 1.00 97.75 109 ILE A CA 1
ATOM 871 C C . ILE A 1 109 ? -9.703 -1.515 5.942 1.00 97.75 109 ILE A C 1
ATOM 873 O O . ILE A 1 109 ? -8.694 -1.083 6.507 1.00 97.75 109 ILE A O 1
ATOM 877 N N . ARG A 1 110 ? -9.647 -2.102 4.737 1.00 96.44 110 ARG A N 1
ATOM 878 C CA . ARG A 1 110 ? -8.387 -2.252 3.991 1.00 96.44 110 ARG A CA 1
ATOM 879 C C . ARG A 1 110 ? -7.761 -0.900 3.643 1.00 96.44 110 ARG A C 1
ATOM 881 O O . ARG A 1 110 ? -6.547 -0.748 3.776 1.00 96.44 110 ARG A O 1
ATOM 888 N N . LYS A 1 111 ? -8.570 0.089 3.241 1.00 94.19 111 LYS A N 1
ATOM 889 C CA . LYS A 1 111 ? -8.115 1.462 2.952 1.00 94.19 111 LYS A CA 1
ATOM 890 C C . LYS A 1 111 ? -7.482 2.117 4.176 1.00 94.19 111 LYS A C 1
ATOM 892 O O . LYS A 1 111 ? -6.346 2.581 4.091 1.00 94.19 111 LYS A O 1
ATOM 897 N N . GLU A 1 112 ? -8.174 2.089 5.314 1.00 96.38 112 GLU A N 1
ATOM 898 C CA . GLU A 1 112 ? -7.684 2.660 6.576 1.00 96.38 112 GLU A CA 1
ATOM 899 C C . GLU A 1 112 ? -6.359 2.010 7.013 1.00 96.38 112 GLU A C 1
ATOM 901 O O . GLU A 1 112 ? -5.425 2.697 7.432 1.00 96.38 112 GLU A O 1
ATOM 906 N N . ALA A 1 113 ? -6.233 0.688 6.854 1.00 95.88 113 ALA A N 1
ATOM 907 C CA . ALA A 1 113 ? -5.000 -0.035 7.158 1.00 95.88 113 ALA A CA 1
ATOM 908 C C . ALA A 1 113 ? -3.846 0.348 6.220 1.00 95.88 113 ALA A C 1
ATOM 910 O O . ALA A 1 113 ? -2.725 0.583 6.681 1.00 95.88 113 ALA A O 1
ATOM 911 N N . ALA A 1 114 ? -4.109 0.448 4.915 1.00 93.06 114 ALA A N 1
ATOM 912 C CA . ALA A 1 114 ? -3.107 0.854 3.936 1.00 93.06 114 ALA A CA 1
ATOM 913 C C . ALA A 1 114 ? -2.622 2.293 4.183 1.00 93.06 114 ALA A C 1
ATOM 915 O O . ALA A 1 114 ? -1.427 2.579 4.072 1.00 93.06 114 ALA A O 1
ATOM 916 N N . GLU A 1 115 ? -3.525 3.191 4.580 1.00 93.19 115 GLU A N 1
ATOM 917 C CA . GLU A 1 115 ? -3.166 4.552 4.962 1.00 93.19 115 GLU A CA 1
ATOM 918 C C . GLU A 1 115 ? -2.358 4.590 6.265 1.00 93.19 115 GLU A C 1
ATOM 920 O O . GLU A 1 115 ? -1.302 5.225 6.299 1.00 93.19 115 GLU A O 1
ATOM 925 N N . ALA A 1 116 ? -2.752 3.835 7.296 1.00 94.44 116 ALA A N 1
ATOM 926 C CA . ALA A 1 116 ? -1.983 3.724 8.537 1.00 94.44 116 ALA A CA 1
ATOM 927 C C . ALA A 1 116 ? -0.536 3.259 8.282 1.00 94.44 116 ALA A C 1
ATOM 929 O O . ALA A 1 116 ? 0.411 3.842 8.814 1.00 94.44 116 ALA A O 1
ATOM 930 N N . LEU A 1 117 ? -0.357 2.247 7.424 1.00 92.75 117 LEU A N 1
ATOM 931 C CA . LEU A 1 117 ? 0.957 1.724 7.039 1.00 92.75 117 LEU A CA 1
ATOM 932 C C . LEU A 1 117 ? 1.808 2.760 6.288 1.00 92.75 117 LEU A C 1
ATOM 934 O O . LEU A 1 117 ? 3.030 2.770 6.452 1.00 92.75 117 LEU A O 1
ATOM 938 N N . SER A 1 118 ? 1.191 3.653 5.505 1.00 89.50 118 SER A N 1
ATOM 939 C CA . SER A 1 118 ? 1.920 4.690 4.755 1.00 89.50 118 SER A CA 1
ATOM 940 C C . SER A 1 118 ? 2.651 5.676 5.669 1.00 89.50 118 SER A C 1
ATOM 942 O O . SER A 1 118 ? 3.791 6.048 5.391 1.00 89.50 118 SER A O 1
ATOM 944 N N . HIS A 1 119 ? 2.092 5.983 6.842 1.00 90.94 119 HIS A N 1
ATOM 945 C CA . HIS A 1 119 ? 2.753 6.844 7.827 1.00 90.94 119 HIS A CA 1
ATOM 946 C C . HIS A 1 119 ? 4.013 6.214 8.448 1.00 90.94 119 HIS A C 1
ATOM 948 O O . HIS A 1 119 ? 4.862 6.919 9.001 1.00 90.94 119 HIS A O 1
ATOM 954 N N . PHE A 1 120 ? 4.190 4.891 8.354 1.00 88.56 120 PHE A N 1
ATOM 955 C CA . PHE A 1 120 ? 5.386 4.230 8.884 1.00 88.56 120 PHE A CA 1
ATOM 956 C C . PHE A 1 120 ? 6.589 4.358 7.961 1.00 88.56 120 PHE A C 1
ATOM 958 O O . PHE A 1 120 ? 7.714 4.237 8.447 1.00 88.56 120 PHE A O 1
ATOM 965 N N . ALA A 1 121 ? 6.386 4.615 6.667 1.00 79.12 121 ALA A N 1
ATOM 966 C CA . ALA A 1 121 ? 7.474 4.663 5.698 1.00 79.12 121 ALA A CA 1
ATOM 967 C C . ALA A 1 121 ? 8.522 5.736 6.045 1.00 79.12 121 ALA A C 1
ATOM 969 O O . ALA A 1 121 ? 9.717 5.495 5.903 1.00 79.12 121 ALA A O 1
ATOM 970 N N . ILE A 1 122 ? 8.092 6.865 6.617 1.00 75.12 122 ILE A N 1
ATOM 971 C CA . ILE A 1 122 ? 8.978 7.980 6.980 1.00 75.12 122 ILE A CA 1
ATOM 972 C C . ILE A 1 122 ? 9.587 7.790 8.380 1.00 75.12 122 ILE A C 1
ATOM 974 O O . ILE A 1 122 ? 10.800 7.890 8.563 1.00 75.12 122 ILE A O 1
ATOM 978 N N . GLU A 1 123 ? 8.767 7.498 9.395 1.00 77.69 123 GLU A N 1
ATOM 979 C CA . GLU A 1 123 ? 9.204 7.548 10.801 1.00 77.69 123 GLU A CA 1
ATOM 980 C C . GLU A 1 123 ? 9.428 6.185 11.474 1.00 77.69 123 GLU A C 1
ATOM 982 O O . GLU A 1 123 ? 9.919 6.120 12.608 1.00 77.69 123 GLU A O 1
ATOM 987 N N . GLY A 1 124 ? 9.103 5.091 10.788 1.00 76.38 124 GLY A N 1
ATOM 988 C CA . GLY A 1 124 ? 9.301 3.724 11.259 1.00 76.38 124 GLY A CA 1
ATOM 989 C C . GLY A 1 124 ? 9.612 2.708 10.155 1.00 76.38 124 GLY A C 1
ATOM 990 O O . GLY A 1 124 ? 9.139 1.577 10.289 1.00 76.38 124 GLY A O 1
ATOM 991 N N . PRO A 1 125 ? 10.412 3.024 9.113 1.00 77.25 125 PRO A N 1
ATOM 992 C CA . PRO A 1 125 ? 10.524 2.189 7.915 1.00 77.25 125 PRO A CA 1
ATOM 993 C C . PRO A 1 125 ? 10.921 0.752 8.237 1.00 77.25 125 PRO A C 1
ATOM 995 O O . PRO A 1 125 ? 10.360 -0.176 7.681 1.00 77.25 125 PRO A O 1
ATOM 998 N N . LYS A 1 126 ? 11.806 0.520 9.217 1.00 80.56 126 LYS A N 1
ATOM 999 C CA . LYS A 1 126 ? 12.239 -0.840 9.594 1.00 80.56 126 LYS A CA 1
ATOM 1000 C C . LYS A 1 126 ? 11.084 -1.790 9.946 1.00 80.56 126 LYS A C 1
ATOM 1002 O O . LYS A 1 126 ? 11.225 -2.989 9.739 1.00 80.56 126 LYS A O 1
ATOM 1007 N N . SER A 1 127 ? 9.961 -1.270 10.445 1.00 86.00 127 SER A N 1
ATOM 1008 C CA . SER A 1 127 ? 8.768 -2.075 10.749 1.00 86.00 127 SER A CA 1
ATOM 1009 C C . SER A 1 127 ? 8.072 -2.647 9.508 1.00 86.00 127 SER A C 1
ATOM 1011 O O . SER A 1 127 ? 7.392 -3.663 9.597 1.00 86.00 127 SER A O 1
ATOM 1013 N N . LEU A 1 128 ? 8.281 -2.039 8.339 1.00 86.12 128 LEU A N 1
ATOM 1014 C CA . LEU A 1 128 ? 7.684 -2.462 7.076 1.00 86.12 128 LEU A CA 1
ATOM 1015 C C . LEU A 1 128 ? 8.513 -3.540 6.355 1.00 86.12 128 LEU A C 1
ATOM 1017 O O . LEU A 1 128 ? 8.033 -4.129 5.392 1.00 86.12 128 LEU A O 1
ATOM 1021 N N . ILE A 1 129 ? 9.730 -3.852 6.818 1.00 82.31 129 ILE A N 1
ATOM 1022 C CA . ILE A 1 129 ? 10.564 -4.926 6.245 1.00 82.31 129 ILE A CA 1
ATOM 1023 C C . ILE A 1 129 ? 9.825 -6.279 6.212 1.00 82.31 129 ILE A C 1
ATOM 1025 O O . ILE A 1 129 ? 9.718 -6.854 5.127 1.00 82.31 129 ILE A O 1
ATOM 1029 N N . PRO A 1 130 ? 9.262 -6.794 7.327 1.00 84.69 130 PRO A N 1
ATOM 1030 C CA . PRO A 1 130 ? 8.489 -8.042 7.293 1.00 84.69 130 PRO A CA 1
ATOM 1031 C C . PRO A 1 130 ? 7.194 -7.927 6.466 1.00 84.69 130 PRO A C 1
ATOM 1033 O O . PRO A 1 130 ? 6.621 -8.936 6.061 1.00 84.69 130 PRO A O 1
ATOM 1036 N N . CYS A 1 131 ? 6.753 -6.702 6.171 1.00 87.75 131 CYS A N 1
ATOM 1037 C CA . CYS A 1 131 ? 5.486 -6.391 5.519 1.00 87.75 131 CYS A CA 1
ATOM 1038 C C . CYS A 1 131 ? 5.557 -6.398 3.982 1.00 87.75 131 CYS A C 1
ATOM 1040 O O . CYS A 1 131 ? 4.513 -6.454 3.330 1.00 87.75 131 CYS A O 1
ATOM 1042 N N . VAL A 1 132 ? 6.759 -6.359 3.387 1.00 87.19 132 VAL A N 1
ATOM 1043 C CA . VAL A 1 132 ? 6.961 -6.178 1.932 1.00 87.19 132 VAL A CA 1
ATOM 1044 C C . VAL A 1 132 ? 6.151 -7.174 1.102 1.00 87.19 132 VAL A C 1
ATOM 1046 O O . VAL A 1 132 ? 5.494 -6.778 0.144 1.00 87.19 132 VAL A O 1
ATOM 1049 N N . LYS A 1 133 ? 6.137 -8.454 1.491 1.00 88.94 133 LYS A N 1
ATOM 1050 C CA . LYS A 1 133 ? 5.387 -9.501 0.779 1.00 88.94 133 LYS A CA 1
ATOM 1051 C C . LYS A 1 133 ? 3.906 -9.160 0.633 1.00 88.94 133 LYS A C 1
ATOM 1053 O O . LYS A 1 133 ? 3.330 -9.322 -0.439 1.00 88.94 133 LYS A O 1
ATOM 1058 N N . SER A 1 134 ? 3.286 -8.738 1.726 1.00 90.75 134 SER A N 1
ATOM 1059 C CA . SER A 1 134 ? 1.856 -8.459 1.761 1.00 90.75 134 SER A CA 1
ATOM 1060 C C . SER A 1 134 ? 1.528 -7.115 1.123 1.00 90.75 134 SER A C 1
ATOM 1062 O O . SER A 1 134 ? 0.523 -7.012 0.435 1.00 90.75 134 SER A O 1
ATOM 1064 N N . LEU A 1 135 ? 2.409 -6.119 1.252 1.00 92.12 135 LEU A N 1
ATOM 1065 C CA . LEU A 1 135 ? 2.288 -4.857 0.516 1.00 92.12 135 LEU A CA 1
ATOM 1066 C C . LEU A 1 135 ? 2.337 -5.085 -1.000 1.00 92.12 135 LEU A C 1
ATOM 1068 O O . LEU A 1 135 ? 1.553 -4.498 -1.734 1.00 92.12 135 LEU A O 1
ATOM 1072 N N . VAL A 1 136 ? 3.203 -5.985 -1.473 1.00 92.94 136 VAL A N 1
ATOM 1073 C CA . VAL A 1 136 ? 3.242 -6.378 -2.889 1.00 92.94 136 VAL A CA 1
ATOM 1074 C C . VAL A 1 136 ? 1.951 -7.082 -3.306 1.00 92.94 136 VAL A C 1
ATOM 1076 O O . VAL A 1 136 ? 1.443 -6.802 -4.384 1.00 92.94 136 VAL A O 1
ATOM 1079 N N . ARG A 1 137 ? 1.380 -7.954 -2.464 1.00 92.50 137 ARG A N 1
ATOM 1080 C CA . ARG A 1 137 ? 0.063 -8.562 -2.737 1.00 92.50 137 ARG A CA 1
ATOM 1081 C C . ARG A 1 137 ? -1.056 -7.523 -2.797 1.00 92.50 137 ARG A C 1
ATOM 1083 O O . ARG A 1 137 ? -1.939 -7.646 -3.634 1.00 92.50 137 ARG A O 1
ATOM 1090 N N . ALA A 1 138 ? -1.002 -6.487 -1.962 1.00 94.00 138 ALA A N 1
ATOM 1091 C CA . ALA A 1 138 ? -1.980 -5.402 -1.968 1.00 94.00 138 ALA A CA 1
ATOM 1092 C C . ALA A 1 138 ? -1.936 -4.547 -3.252 1.00 94.00 138 ALA A C 1
ATOM 1094 O O . ALA A 1 138 ? -2.894 -3.833 -3.534 1.00 94.00 138 ALA A O 1
ATOM 1095 N N . LEU A 1 139 ? -0.887 -4.661 -4.082 1.00 95.56 139 LEU A N 1
ATOM 1096 C CA . LEU A 1 139 ? -0.880 -4.113 -5.448 1.00 95.56 139 LEU A CA 1
ATOM 1097 C C . LEU A 1 139 ? -1.847 -4.840 -6.395 1.00 95.56 139 LEU A C 1
ATOM 1099 O O . LEU A 1 139 ? -2.065 -4.373 -7.504 1.00 95.56 139 LEU A O 1
ATOM 1103 N N . GLU A 1 140 ? -2.409 -5.976 -5.989 1.00 94.81 140 GLU A N 1
ATOM 1104 C CA . GLU A 1 140 ? -3.396 -6.744 -6.754 1.00 94.81 140 GLU A CA 1
ATOM 1105 C C . GLU A 1 140 ? -4.816 -6.590 -6.161 1.00 94.81 140 GLU A C 1
ATOM 1107 O O . GLU A 1 140 ? -5.741 -7.278 -6.593 1.00 94.81 140 GLU A O 1
ATOM 1112 N N . ASP A 1 141 ? -5.014 -5.689 -5.183 1.00 95.38 141 ASP A N 1
ATOM 1113 C CA . ASP A 1 141 ? -6.318 -5.466 -4.539 1.00 95.38 141 ASP A CA 1
ATOM 1114 C C . ASP A 1 141 ? -7.368 -4.943 -5.541 1.00 95.38 141 ASP A C 1
ATOM 1116 O O . ASP A 1 141 ? -7.052 -4.103 -6.390 1.00 95.38 141 ASP A O 1
ATOM 1120 N N . PRO A 1 142 ? -8.642 -5.368 -5.447 1.00 93.88 142 PRO A N 1
ATOM 1121 C CA . PRO A 1 142 ? -9.711 -4.811 -6.275 1.00 93.88 142 PRO A CA 1
ATOM 1122 C C . PRO A 1 142 ? -9.880 -3.288 -6.143 1.00 93.88 142 PRO A C 1
ATOM 1124 O O . PRO A 1 142 ? -10.225 -2.625 -7.123 1.00 93.88 142 PRO A O 1
ATOM 1127 N N . SER A 1 143 ? -9.610 -2.726 -4.962 1.00 93.31 143 SER A N 1
ATOM 1128 C CA . SER A 1 143 ? -9.720 -1.295 -4.676 1.00 93.31 143 SER A CA 1
ATOM 1129 C C . SER A 1 143 ? -8.498 -0.533 -5.184 1.00 93.31 143 SER A C 1
ATOM 1131 O O . SER A 1 143 ? -7.358 -0.817 -4.815 1.00 93.31 143 SER A O 1
ATOM 1133 N N . ASP A 1 144 ? -8.737 0.470 -6.024 1.00 93.88 144 ASP A N 1
ATOM 1134 C CA . ASP A 1 144 ? -7.705 1.359 -6.559 1.00 93.88 144 ASP A CA 1
ATOM 1135 C C . ASP A 1 144 ? -6.984 2.147 -5.461 1.00 93.88 144 ASP A C 1
ATOM 1137 O O . ASP A 1 144 ? -5.764 2.304 -5.513 1.00 93.88 144 ASP A O 1
ATOM 1141 N N . GLU A 1 145 ? -7.705 2.580 -4.428 1.00 91.94 145 GLU A N 1
ATOM 1142 C CA . GLU A 1 145 ? -7.104 3.294 -3.306 1.00 91.94 145 GLU A CA 1
ATOM 1143 C C . GLU A 1 145 ? -6.183 2.380 -2.481 1.00 91.94 145 GLU A C 1
ATOM 1145 O O . GLU A 1 145 ? -5.082 2.802 -2.124 1.00 91.94 145 GLU A O 1
ATOM 1150 N N . VAL A 1 146 ? -6.547 1.108 -2.261 1.00 93.56 146 VAL A N 1
ATOM 1151 C CA . VAL A 1 146 ? -5.661 0.137 -1.587 1.00 93.56 146 VAL A CA 1
ATOM 1152 C C . VAL A 1 146 ? -4.392 -0.100 -2.410 1.00 93.56 146 VAL A C 1
ATOM 1154 O O . VAL A 1 146 ? -3.290 0.011 -1.865 1.00 93.56 146 VAL A O 1
ATOM 1157 N N . ARG A 1 147 ? -4.513 -0.328 -3.728 1.00 96.38 147 ARG A N 1
ATOM 1158 C CA . ARG A 1 147 ? -3.347 -0.482 -4.621 1.00 96.38 147 ARG A CA 1
ATOM 1159 C C . ARG A 1 147 ? -2.458 0.761 -4.618 1.00 96.38 147 ARG A C 1
ATOM 1161 O O . ARG A 1 147 ? -1.237 0.660 -4.491 1.00 96.38 147 ARG A O 1
ATOM 1168 N N . SER A 1 148 ? -3.064 1.947 -4.702 1.00 94.44 148 SER A N 1
ATOM 1169 C CA . SER A 1 148 ? -2.383 3.245 -4.650 1.00 94.44 148 SER A CA 1
ATOM 1170 C C . SER A 1 148 ? -1.590 3.413 -3.355 1.00 94.44 148 SER A C 1
ATOM 1172 O O . SER A 1 148 ? -0.406 3.765 -3.407 1.00 94.44 148 SER A O 1
ATOM 1174 N N . ARG A 1 149 ? -2.193 3.122 -2.198 1.00 92.81 149 ARG A N 1
ATOM 1175 C CA . ARG A 1 149 ? -1.529 3.222 -0.890 1.00 92.81 149 ARG A CA 1
ATOM 1176 C C . ARG A 1 149 ? -0.439 2.171 -0.711 1.00 92.81 149 ARG A C 1
ATOM 1178 O O . ARG A 1 149 ? 0.639 2.517 -0.240 1.00 92.81 149 ARG A O 1
ATOM 1185 N N . ALA A 1 150 ? -0.647 0.938 -1.166 1.00 93.62 150 ALA A N 1
ATOM 1186 C CA . ALA A 1 150 ? 0.398 -0.083 -1.178 1.00 93.62 150 ALA A CA 1
ATOM 1187 C C . ALA A 1 150 ? 1.614 0.358 -2.014 1.00 93.62 150 ALA A C 1
ATOM 1189 O O . ALA A 1 150 ? 2.753 0.272 -1.551 1.00 93.62 150 ALA A O 1
ATOM 1190 N N . ALA A 1 151 ? 1.381 0.925 -3.203 1.00 95.25 151 ALA A N 1
ATOM 1191 C CA . ALA A 1 151 ? 2.441 1.491 -4.033 1.00 95.25 151 ALA A CA 1
ATOM 1192 C C . ALA A 1 151 ? 3.142 2.685 -3.361 1.00 95.25 151 ALA A C 1
ATOM 1194 O O . ALA A 1 151 ? 4.353 2.833 -3.514 1.00 95.25 151 ALA A O 1
ATOM 1195 N N . LEU A 1 152 ? 2.409 3.521 -2.611 1.00 92.44 152 LEU A N 1
ATOM 1196 C CA . LEU A 1 152 ? 2.983 4.635 -1.844 1.00 92.44 152 LEU A CA 1
ATOM 1197 C C . LEU A 1 152 ? 3.919 4.123 -0.759 1.00 92.44 152 LEU A C 1
ATOM 1199 O O . LEU A 1 152 ? 5.060 4.555 -0.700 1.00 92.44 152 LEU A O 1
ATOM 1203 N N . VAL A 1 153 ? 3.462 3.159 0.043 1.00 90.81 153 VAL A N 1
ATOM 1204 C CA . VAL A 1 153 ? 4.266 2.565 1.115 1.00 90.81 153 VAL A CA 1
ATOM 1205 C C . VAL A 1 153 ? 5.554 1.972 0.545 1.00 90.81 153 VAL A C 1
ATOM 1207 O O . VAL A 1 153 ? 6.625 2.202 1.096 1.00 90.81 153 VAL A O 1
ATOM 1210 N N . LEU A 1 154 ? 5.470 1.229 -0.566 1.00 90.75 154 LEU A N 1
ATOM 1211 C CA . LEU A 1 154 ? 6.639 0.625 -1.213 1.00 90.75 154 LEU A CA 1
ATOM 1212 C C . LEU A 1 154 ? 7.613 1.674 -1.772 1.00 90.75 154 LEU A C 1
ATOM 1214 O O . LEU A 1 154 ? 8.823 1.484 -1.662 1.00 90.75 154 LEU A O 1
ATOM 1218 N N . TRP A 1 155 ? 7.104 2.764 -2.353 1.00 90.19 155 TRP A N 1
ATOM 1219 C CA . TRP A 1 155 ? 7.920 3.876 -2.845 1.00 90.19 155 TRP A CA 1
ATOM 1220 C C . TRP A 1 155 ? 8.598 4.640 -1.700 1.00 90.19 155 TRP A C 1
ATOM 1222 O O . TRP A 1 155 ? 9.827 4.713 -1.656 1.00 90.19 155 TRP A O 1
ATOM 1232 N N . ASP A 1 156 ? 7.815 5.127 -0.736 1.00 86.00 156 ASP A N 1
ATOM 1233 C CA . ASP A 1 156 ? 8.298 5.930 0.390 1.00 86.00 156 ASP A CA 1
ATOM 1234 C C . ASP A 1 156 ? 9.277 5.137 1.257 1.00 86.00 156 ASP A C 1
ATOM 1236 O O . ASP A 1 156 ? 10.243 5.690 1.778 1.00 86.00 156 ASP A O 1
ATOM 1240 N N . PHE A 1 157 ? 9.069 3.823 1.397 1.00 81.06 157 PHE A N 1
ATOM 1241 C CA . PHE A 1 157 ? 9.995 2.955 2.116 1.00 81.06 157 PHE A CA 1
ATOM 1242 C C . PHE A 1 157 ? 11.408 3.020 1.520 1.00 81.06 157 PHE A C 1
ATOM 1244 O O . PHE A 1 157 ? 12.396 3.062 2.258 1.00 81.06 157 PHE A O 1
ATOM 1251 N N . VAL A 1 158 ? 11.506 3.014 0.190 1.00 78.00 158 VAL A N 1
ATOM 1252 C CA . VAL A 1 158 ? 12.780 3.053 -0.529 1.00 78.00 158 VAL A CA 1
ATOM 1253 C C . VAL A 1 158 ? 13.372 4.455 -0.536 1.00 78.00 158 VAL A C 1
ATOM 1255 O O . VAL A 1 158 ? 14.572 4.607 -0.312 1.00 78.00 158 VAL A O 1
ATOM 1258 N N . GLU A 1 159 ? 12.540 5.477 -0.722 1.00 77.75 159 GLU A N 1
ATOM 1259 C CA . GLU A 1 159 ? 12.965 6.877 -0.683 1.00 77.75 159 GLU A CA 1
ATOM 1260 C C . GLU A 1 159 ? 13.510 7.271 0.701 1.00 77.75 159 GLU A C 1
ATOM 1262 O O . GLU A 1 159 ? 14.590 7.855 0.807 1.00 77.75 159 GLU A O 1
ATOM 1267 N N . ALA A 1 160 ? 12.814 6.891 1.777 1.00 75.06 160 ALA A N 1
ATOM 1268 C CA . ALA A 1 160 ? 13.212 7.193 3.150 1.00 75.06 160 ALA A CA 1
ATOM 1269 C C . ALA A 1 160 ? 14.373 6.318 3.647 1.00 75.06 160 ALA A C 1
ATOM 1271 O O . ALA A 1 160 ? 15.112 6.717 4.553 1.00 75.06 160 ALA A O 1
ATOM 1272 N N . ASN A 1 161 ? 14.542 5.114 3.091 1.00 71.75 161 ASN A N 1
ATOM 1273 C CA . ASN A 1 161 ? 15.620 4.216 3.482 1.00 71.75 161 ASN A CA 1
ATOM 1274 C C . ASN A 1 161 ? 16.264 3.483 2.290 1.00 71.75 161 ASN A C 1
ATOM 1276 O O . ASN A 1 161 ? 16.065 2.276 2.117 1.00 71.75 161 ASN A O 1
ATOM 1280 N N . PRO A 1 162 ? 17.150 4.182 1.555 1.00 65.69 162 PRO A N 1
ATOM 1281 C CA . PRO A 1 162 ? 17.953 3.645 0.454 1.00 65.69 162 PRO A CA 1
ATOM 1282 C C . PRO A 1 162 ? 18.601 2.278 0.684 1.00 65.69 162 PRO A C 1
ATOM 1284 O O . PRO A 1 162 ? 18.758 1.461 -0.226 1.00 65.69 162 PRO A O 1
ATOM 1287 N N . TYR A 1 163 ? 18.995 2.031 1.933 1.00 65.44 163 TYR A N 1
ATOM 1288 C CA . TYR A 1 163 ? 19.749 0.856 2.340 1.00 65.44 163 TYR A CA 1
ATOM 1289 C C . TYR A 1 163 ? 18.859 -0.266 2.886 1.00 65.44 163 TYR A C 1
ATOM 1291 O O . TYR A 1 163 ? 19.332 -1.387 3.046 1.00 65.44 163 TYR A O 1
ATOM 1299 N N . ALA A 1 164 ? 17.575 -0.021 3.164 1.00 64.44 164 ALA A N 1
ATOM 1300 C CA . ALA A 1 164 ? 16.721 -1.031 3.789 1.00 64.44 164 ALA A CA 1
ATOM 1301 C C . ALA A 1 164 ? 16.400 -2.224 2.880 1.00 64.44 164 ALA A C 1
ATOM 1303 O O . ALA A 1 164 ? 16.155 -3.313 3.395 1.00 64.44 164 ALA A O 1
ATOM 1304 N N . TRP A 1 165 ? 16.426 -2.049 1.554 1.00 65.00 165 TRP A N 1
ATOM 1305 C CA . TRP A 1 165 ? 16.312 -3.162 0.596 1.00 65.00 165 TRP A CA 1
ATOM 1306 C C . TRP A 1 165 ? 17.661 -3.709 0.123 1.00 65.00 165 TRP A C 1
ATOM 1308 O O . TRP A 1 165 ? 17.672 -4.686 -0.616 1.00 65.00 165 TRP A O 1
ATOM 1318 N N . THR A 1 166 ? 18.787 -3.103 0.515 1.00 58.97 166 THR A N 1
ATOM 1319 C CA . THR A 1 166 ? 20.104 -3.386 -0.089 1.00 58.97 166 THR A CA 1
ATOM 1320 C C . THR A 1 166 ? 21.231 -3.648 0.927 1.00 58.97 166 THR A C 1
ATOM 1322 O O . THR A 1 166 ? 22.347 -3.973 0.522 1.00 58.97 166 THR A O 1
ATOM 1325 N N . TYR A 1 167 ? 20.980 -3.554 2.243 1.00 53.19 167 TYR A N 1
ATOM 1326 C CA . TYR A 1 167 ? 22.003 -3.648 3.302 1.00 53.19 167 TYR A CA 1
ATOM 1327 C C . TYR A 1 167 ? 21.567 -4.532 4.494 1.00 53.19 167 TYR A C 1
ATOM 1329 O O . TYR A 1 167 ? 20.419 -4.481 4.931 1.00 53.19 167 TYR A O 1
ATOM 1337 N N . PRO A 1 168 ? 22.495 -5.333 5.051 1.00 55.53 168 PRO A N 1
ATOM 1338 C CA . PRO A 1 168 ? 22.604 -6.763 4.832 1.00 55.53 168 PRO A CA 1
ATOM 1339 C C . PRO A 1 168 ? 21.704 -7.571 5.788 1.00 55.53 168 PRO A C 1
ATOM 1341 O O . PRO A 1 168 ? 22.086 -7.863 6.922 1.00 55.53 168 PRO A O 1
ATOM 1344 N N . TRP A 1 169 ? 20.561 -8.028 5.288 1.00 48.31 169 TRP A N 1
ATOM 1345 C CA . TRP A 1 169 ? 19.996 -9.304 5.719 1.00 48.31 169 TRP A CA 1
ATOM 1346 C C . TRP A 1 169 ? 20.506 -10.322 4.689 1.00 48.31 169 TRP A C 1
ATOM 1348 O O . TRP A 1 169 ? 20.254 -10.196 3.495 1.00 48.31 169 TRP A O 1
ATOM 1358 N N . ASP A 1 170 ? 21.455 -11.157 5.119 1.00 50.69 170 ASP A N 1
ATOM 1359 C CA . ASP A 1 170 ? 21.870 -12.407 4.464 1.00 50.69 170 ASP A CA 1
ATOM 1360 C C . ASP A 1 170 ? 21.738 -12.530 2.925 1.00 50.69 170 ASP A C 1
ATOM 1362 O O . ASP A 1 170 ? 21.063 -13.393 2.380 1.00 50.69 170 ASP A O 1
ATOM 1366 N N . ARG A 1 171 ? 22.558 -11.765 2.194 1.00 55.75 171 ARG A N 1
ATOM 1367 C CA . ARG A 1 171 ? 22.949 -12.034 0.792 1.00 55.75 171 ARG A CA 1
ATOM 1368 C C . ARG A 1 171 ? 21.824 -12.070 -0.256 1.00 55.75 171 ARG A C 1
ATOM 1370 O O . ARG A 1 171 ? 22.174 -12.370 -1.396 1.00 55.75 171 ARG A O 1
ATOM 1377 N N . VAL A 1 172 ? 20.557 -11.768 0.032 1.00 60.28 172 VAL A N 1
ATOM 1378 C CA . VAL A 1 172 ? 19.465 -11.730 -0.964 1.00 60.28 172 VAL A CA 1
ATOM 1379 C C . VAL A 1 172 ? 18.683 -10.427 -0.816 1.00 60.28 172 VAL A C 1
ATOM 1381 O O . VAL A 1 172 ? 18.156 -10.146 0.252 1.00 60.28 172 VAL A O 1
ATOM 1384 N N . ASP A 1 173 ? 18.597 -9.632 -1.886 1.00 71.69 173 ASP A N 1
ATOM 1385 C CA . ASP A 1 173 ? 17.780 -8.414 -1.898 1.00 71.69 173 ASP A CA 1
ATOM 1386 C C . ASP A 1 173 ? 16.301 -8.814 -1.686 1.00 71.69 173 ASP A C 1
ATOM 1388 O O . ASP A 1 173 ? 15.739 -9.499 -2.548 1.00 71.69 173 ASP A O 1
ATOM 1392 N N . PRO A 1 174 ? 15.638 -8.424 -0.577 1.00 71.69 174 PRO A N 1
ATOM 1393 C CA . PRO A 1 174 ? 14.303 -8.912 -0.213 1.00 71.69 174 PRO A CA 1
ATOM 1394 C C . PRO A 1 174 ? 13.217 -8.534 -1.225 1.00 71.69 174 PRO A C 1
ATOM 1396 O O . PRO A 1 174 ? 12.152 -9.144 -1.239 1.00 71.69 174 PRO A O 1
ATOM 1399 N N . VAL A 1 175 ? 13.485 -7.551 -2.088 1.00 78.88 175 VAL A N 1
ATOM 1400 C CA . VAL A 1 175 ? 12.588 -7.143 -3.173 1.00 78.88 175 VAL A CA 1
ATOM 1401 C C . VAL A 1 175 ? 12.659 -8.063 -4.395 1.00 78.88 175 VAL A C 1
ATOM 1403 O O . VAL A 1 175 ? 11.693 -8.135 -5.148 1.00 78.88 175 VAL A O 1
ATOM 1406 N N . VAL A 1 176 ? 13.765 -8.788 -4.611 1.00 85.00 176 VAL A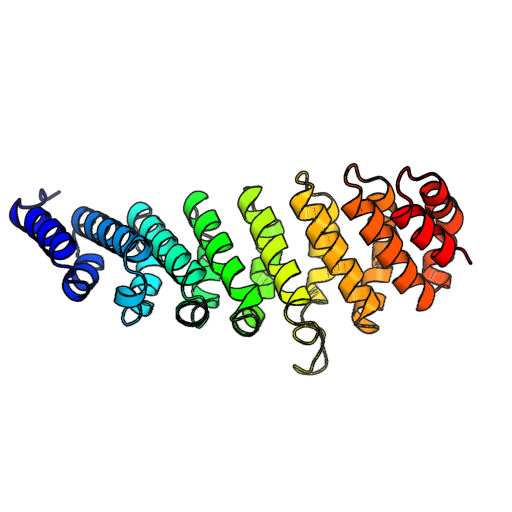 N 1
ATOM 1407 C CA . VAL A 1 176 ? 13.980 -9.593 -5.831 1.00 85.00 176 VAL A CA 1
ATOM 1408 C C . VAL A 1 176 ? 12.834 -10.572 -6.116 1.00 85.00 176 VAL A C 1
ATOM 1410 O O . VAL A 1 176 ? 12.367 -10.581 -7.257 1.00 85.00 176 VAL A O 1
ATOM 1413 N N . PRO A 1 177 ? 12.309 -11.330 -5.130 1.00 88.62 177 PRO A N 1
ATOM 1414 C CA . PRO A 1 177 ? 11.167 -12.220 -5.351 1.00 88.62 177 PRO A CA 1
ATOM 1415 C C . PRO A 1 177 ? 9.890 -11.517 -5.837 1.00 88.62 177 PRO A C 1
ATOM 1417 O O . PRO A 1 177 ? 8.987 -12.183 -6.329 1.00 88.62 177 PRO A O 1
ATOM 1420 N N . TYR A 1 178 ? 9.807 -10.194 -5.694 1.00 90.81 178 TYR A N 1
ATOM 1421 C CA . TYR A 1 178 ? 8.618 -9.388 -5.963 1.00 90.81 178 TYR A CA 1
ATOM 1422 C C . TYR A 1 178 ? 8.745 -8.492 -7.202 1.00 90.81 178 TYR A C 1
ATOM 1424 O O . TYR A 1 178 ? 7.776 -7.829 -7.568 1.00 90.81 178 TYR A O 1
ATOM 1432 N N . ILE A 1 179 ? 9.904 -8.472 -7.878 1.00 92.06 179 ILE A N 1
ATOM 1433 C CA . ILE A 1 179 ? 10.124 -7.628 -9.067 1.00 92.06 179 ILE A CA 1
ATOM 1434 C C . ILE A 1 179 ? 9.108 -7.934 -10.167 1.00 92.06 179 ILE A C 1
ATOM 1436 O O . ILE A 1 179 ? 8.596 -7.008 -10.787 1.00 92.06 179 ILE A O 1
ATOM 1440 N N . GLU A 1 180 ? 8.764 -9.205 -10.385 1.00 94.75 180 GLU A N 1
ATOM 1441 C CA . GLU A 1 180 ? 7.757 -9.569 -11.386 1.00 94.75 180 GLU A CA 1
ATOM 1442 C C . GLU A 1 180 ? 6.377 -8.975 -11.057 1.00 94.75 180 GLU A C 1
ATOM 1444 O O . GLU A 1 180 ? 5.728 -8.422 -11.943 1.00 94.75 180 GLU A O 1
ATOM 1449 N N . ASN A 1 181 ? 5.936 -9.047 -9.794 1.00 95.31 181 ASN A N 1
ATOM 1450 C CA . ASN A 1 181 ? 4.666 -8.460 -9.352 1.00 95.31 181 ASN A CA 1
ATOM 1451 C C . ASN A 1 181 ? 4.673 -6.933 -9.516 1.00 95.31 181 ASN A C 1
ATOM 1453 O O . ASN A 1 181 ? 3.730 -6.375 -10.072 1.00 95.31 181 ASN A O 1
ATOM 1457 N N . ILE A 1 182 ? 5.761 -6.267 -9.114 1.00 95.56 182 ILE A N 1
ATOM 1458 C CA . ILE A 1 182 ? 5.925 -4.812 -9.266 1.00 95.56 182 ILE A CA 1
ATOM 1459 C C . ILE A 1 182 ? 5.876 -4.413 -10.748 1.00 95.56 182 ILE A C 1
ATOM 1461 O O . ILE A 1 182 ? 5.194 -3.459 -11.111 1.00 95.56 182 ILE A O 1
ATOM 1465 N N . VAL A 1 183 ? 6.556 -5.164 -11.621 1.00 96.62 183 VAL A N 1
ATOM 1466 C CA . VAL A 1 183 ? 6.545 -4.927 -13.071 1.00 96.62 183 VAL A CA 1
ATOM 1467 C C . VAL A 1 183 ? 5.153 -5.142 -13.671 1.00 96.62 183 VAL A C 1
ATOM 1469 O O . VAL A 1 183 ? 4.743 -4.374 -14.539 1.00 96.62 183 VAL A O 1
ATOM 1472 N N . LYS A 1 184 ? 4.411 -6.170 -13.236 1.00 95.81 184 LYS A N 1
ATOM 1473 C CA . LYS A 1 184 ? 3.024 -6.397 -13.685 1.00 95.81 184 LYS A CA 1
ATOM 1474 C C . LYS A 1 184 ? 2.115 -5.230 -13.303 1.00 95.81 184 LYS A C 1
ATOM 1476 O O . LYS A 1 184 ?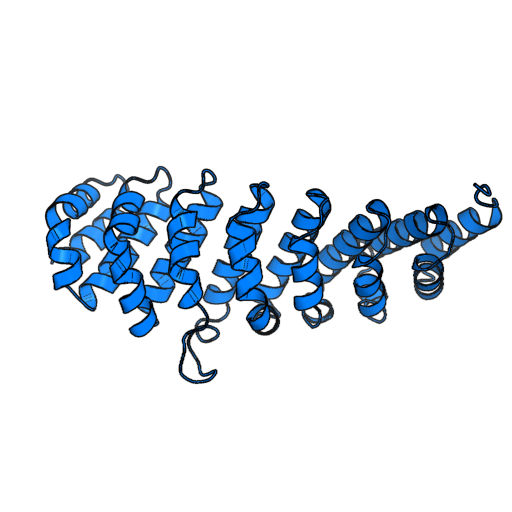 1.312 -4.802 -14.125 1.00 95.81 184 LYS A O 1
ATOM 1481 N N . ALA A 1 185 ? 2.291 -4.674 -12.108 1.00 97.06 185 ALA A N 1
ATOM 1482 C CA . ALA A 1 185 ? 1.528 -3.525 -11.632 1.00 97.06 185 ALA A CA 1
ATOM 1483 C C . ALA A 1 185 ? 1.870 -2.198 -12.352 1.00 97.06 185 ALA A C 1
ATOM 1485 O O . ALA A 1 185 ? 1.197 -1.194 -12.140 1.00 97.06 185 ALA A O 1
ATOM 1486 N N . LEU A 1 186 ? 2.840 -2.176 -13.278 1.00 97.19 186 LEU A N 1
ATOM 1487 C CA . LEU A 1 186 ? 2.992 -1.051 -14.212 1.00 97.19 186 LEU A CA 1
ATOM 1488 C C . LEU A 1 186 ? 1.857 -0.968 -15.244 1.00 97.19 186 LEU A C 1
ATOM 1490 O O . LEU A 1 186 ? 1.735 0.048 -15.913 1.00 97.19 186 LEU A O 1
ATOM 1494 N N . ASP A 1 187 ? 1.033 -2.010 -15.393 1.00 95.50 187 ASP A N 1
ATOM 1495 C CA . ASP A 1 187 ? -0.172 -1.974 -16.232 1.00 95.50 187 ASP A CA 1
ATOM 1496 C C . ASP A 1 187 ? -1.420 -1.477 -15.454 1.00 95.50 187 ASP A C 1
ATOM 1498 O O . ASP A 1 187 ? -2.527 -1.527 -15.992 1.00 95.50 187 ASP A O 1
ATOM 1502 N N . ASP A 1 188 ? -1.275 -1.009 -14.203 1.00 98.00 188 ASP A N 1
ATOM 1503 C CA . ASP A 1 188 ? -2.402 -0.543 -13.377 1.00 98.00 188 ASP A CA 1
ATOM 1504 C C . ASP A 1 188 ? -3.160 0.623 -14.042 1.00 98.00 188 ASP A C 1
ATOM 1506 O O . ASP A 1 188 ? -2.523 1.544 -14.567 1.00 98.00 188 ASP A O 1
ATOM 1510 N N . PRO A 1 189 ? -4.507 0.647 -14.021 1.00 96.62 189 PRO A N 1
ATOM 1511 C CA . PRO A 1 189 ? -5.271 1.774 -14.556 1.00 96.62 189 PRO A CA 1
ATOM 1512 C C . PRO A 1 189 ? -4.961 3.110 -13.859 1.00 96.62 189 PRO A C 1
ATOM 1514 O O . PRO A 1 189 ? -5.017 4.158 -14.509 1.00 96.62 189 PRO A O 1
ATOM 1517 N N . ASP A 1 190 ? -4.594 3.096 -12.576 1.00 96.44 190 ASP A N 1
ATOM 1518 C CA . ASP A 1 190 ? -4.293 4.296 -11.803 1.00 96.44 190 ASP A CA 1
ATOM 1519 C C . ASP A 1 190 ? -2.863 4.807 -12.087 1.00 96.44 190 ASP A C 1
ATOM 1521 O O . ASP A 1 190 ? -1.873 4.144 -11.748 1.00 96.44 190 ASP A O 1
ATOM 1525 N N . PRO A 1 191 ? -2.700 6.019 -12.658 1.00 96.06 191 PRO A N 1
ATOM 1526 C CA . PRO A 1 191 ? -1.380 6.594 -12.911 1.00 96.06 191 PRO A CA 1
ATOM 1527 C C . PRO A 1 191 ? -0.558 6.816 -11.634 1.00 96.06 191 PRO A C 1
ATOM 1529 O O . PRO A 1 191 ? 0.671 6.816 -11.706 1.00 96.06 191 PRO A O 1
ATOM 1532 N N . ARG A 1 192 ? -1.192 6.969 -10.460 1.00 95.62 192 ARG A N 1
ATOM 1533 C CA . ARG A 1 192 ? -0.495 7.094 -9.169 1.00 95.62 192 ARG A CA 1
ATOM 1534 C C . ARG A 1 192 ? 0.281 5.817 -8.844 1.00 95.62 192 ARG A C 1
ATOM 1536 O O . ARG A 1 192 ? 1.428 5.904 -8.405 1.00 95.62 192 ARG A O 1
ATOM 1543 N N . VAL A 1 193 ? -0.320 4.651 -9.103 1.00 97.62 193 VAL A N 1
ATOM 1544 C CA . VAL A 1 193 ? 0.320 3.336 -8.930 1.00 97.62 193 VAL A CA 1
ATOM 1545 C C . VAL A 1 193 ? 1.482 3.203 -9.907 1.00 97.62 193 VAL A C 1
ATOM 1547 O O . VAL A 1 193 ? 2.623 3.013 -9.480 1.00 97.62 193 VAL A O 1
ATOM 1550 N N . ARG A 1 194 ? 1.225 3.401 -11.207 1.00 98.12 194 ARG A N 1
ATOM 1551 C CA . ARG A 1 194 ? 2.256 3.275 -12.250 1.00 98.12 194 ARG A CA 1
ATOM 1552 C C . ARG A 1 194 ? 3.449 4.191 -11.998 1.00 98.12 194 ARG A C 1
ATOM 1554 O O . ARG A 1 194 ? 4.592 3.746 -12.100 1.00 98.12 194 ARG A O 1
ATOM 1561 N N . ARG A 1 195 ? 3.206 5.450 -11.612 1.00 97.25 195 ARG A N 1
ATOM 1562 C CA . ARG A 1 195 ? 4.256 6.427 -11.284 1.00 97.25 195 ARG A CA 1
ATOM 1563 C C . ARG A 1 195 ? 5.148 5.928 -10.153 1.00 97.25 195 ARG A C 1
ATOM 1565 O O . ARG A 1 195 ? 6.365 5.892 -10.319 1.00 97.25 195 ARG A O 1
ATOM 1572 N N . ARG A 1 196 ? 4.554 5.549 -9.019 1.00 96.31 196 ARG A N 1
ATOM 1573 C CA . ARG A 1 196 ? 5.293 5.115 -7.822 1.00 96.31 196 ARG A CA 1
ATOM 1574 C C . ARG A 1 196 ? 6.107 3.855 -8.089 1.00 96.31 196 ARG A C 1
ATOM 1576 O O . ARG A 1 196 ? 7.274 3.795 -7.721 1.00 96.31 196 ARG A O 1
ATOM 1583 N N . LEU A 1 197 ? 5.528 2.879 -8.786 1.00 97.19 197 LEU A N 1
ATOM 1584 C CA . LEU A 1 197 ? 6.203 1.614 -9.076 1.00 97.19 197 LEU A CA 1
ATOM 1585 C C . LEU A 1 197 ? 7.269 1.736 -10.175 1.00 97.19 197 LEU A C 1
ATOM 1587 O O . LEU A 1 197 ? 8.300 1.070 -10.097 1.00 97.19 197 LEU A O 1
ATOM 1591 N N . THR A 1 198 ? 7.086 2.613 -11.165 1.00 97.69 198 THR A N 1
ATOM 1592 C CA . THR A 1 198 ? 8.141 2.887 -12.159 1.00 97.69 198 THR A CA 1
ATOM 1593 C C . THR A 1 198 ? 9.305 3.628 -11.512 1.00 97.69 198 THR A C 1
ATOM 1595 O O . THR A 1 198 ? 10.458 3.251 -11.718 1.00 97.69 198 THR A O 1
ATOM 1598 N N . GLY A 1 199 ? 9.011 4.625 -10.668 1.00 95.38 199 GLY A N 1
ATOM 1599 C CA . GLY A 1 199 ? 10.015 5.285 -9.838 1.00 95.38 199 GLY A CA 1
ATOM 1600 C C . GLY A 1 199 ? 10.767 4.278 -8.974 1.00 95.38 199 GLY A C 1
ATOM 1601 O O . GLY A 1 199 ? 11.996 4.281 -8.950 1.00 95.38 199 GLY A O 1
ATOM 1602 N N . LEU A 1 200 ? 10.046 3.357 -8.328 1.00 93.62 200 LEU A N 1
ATOM 1603 C CA . LEU A 1 200 ? 10.630 2.303 -7.506 1.00 93.62 200 LEU A CA 1
ATOM 1604 C C . LEU A 1 200 ? 11.624 1.450 -8.299 1.00 93.62 200 LEU A C 1
ATOM 1606 O O . LEU A 1 200 ? 12.755 1.258 -7.866 1.00 93.62 200 LEU A O 1
ATOM 1610 N N . LEU A 1 201 ? 11.241 0.969 -9.483 1.00 94.50 201 LEU A N 1
ATOM 1611 C CA . LEU A 1 201 ? 12.134 0.186 -10.343 1.00 94.50 201 LEU A CA 1
ATOM 1612 C C . LEU A 1 201 ? 13.345 0.998 -10.815 1.00 94.50 201 LEU A C 1
ATOM 1614 O O . LEU A 1 201 ? 14.459 0.474 -10.816 1.00 94.50 201 LEU A O 1
ATOM 1618 N N . CYS A 1 202 ? 13.141 2.269 -11.170 1.00 94.56 202 CYS A N 1
ATOM 1619 C CA . CYS A 1 202 ? 14.210 3.201 -11.521 1.00 94.56 202 CYS A CA 1
ATOM 1620 C C . CYS A 1 202 ? 15.236 3.322 -10.391 1.00 94.56 202 CYS A C 1
ATOM 1622 O O . CYS A 1 202 ? 16.439 3.162 -10.607 1.00 94.56 202 CYS A O 1
ATOM 1624 N N . TYR A 1 203 ? 14.750 3.525 -9.170 1.00 90.62 203 TYR A N 1
ATOM 1625 C CA . TYR A 1 203 ? 15.581 3.579 -7.982 1.00 90.62 203 TYR A CA 1
ATOM 1626 C C . TYR A 1 203 ? 16.364 2.274 -7.780 1.00 90.62 203 TYR A C 1
ATOM 1628 O O . TYR A 1 203 ? 17.581 2.274 -7.611 1.00 90.62 203 TYR A O 1
ATOM 1636 N N . LEU A 1 204 ? 15.697 1.123 -7.83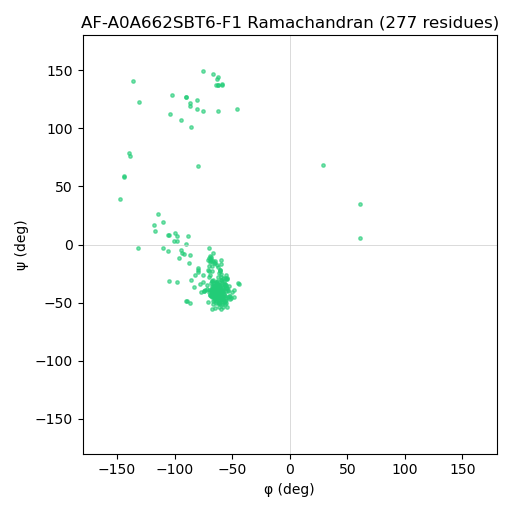9 1.00 88.69 204 LEU A N 1
ATOM 1637 C CA . LEU A 1 204 ? 16.370 -0.159 -7.621 1.00 88.69 204 LEU A CA 1
ATOM 1638 C C . LEU A 1 204 ? 17.424 -0.473 -8.681 1.00 88.69 204 LEU A C 1
ATOM 1640 O O . LEU A 1 204 ? 18.455 -1.064 -8.350 1.00 88.69 204 LEU A O 1
ATOM 1644 N N . ALA A 1 205 ? 17.184 -0.067 -9.930 1.00 91.38 205 ALA A N 1
ATOM 1645 C CA . ALA A 1 205 ? 18.136 -0.214 -11.022 1.00 91.38 205 ALA A CA 1
ATOM 1646 C C . ALA A 1 205 ? 19.408 0.626 -10.802 1.00 91.38 205 ALA A C 1
ATOM 1648 O O . ALA A 1 205 ? 20.515 0.168 -11.115 1.00 91.38 205 ALA A O 1
ATOM 1649 N N . SER A 1 206 ? 19.276 1.828 -10.232 1.00 89.62 206 SER A N 1
ATOM 1650 C CA . SER A 1 206 ? 20.425 2.693 -9.953 1.00 89.62 206 SER A CA 1
ATOM 1651 C C . SER A 1 206 ? 21.255 2.181 -8.770 1.00 89.62 206 SER A C 1
ATOM 1653 O O . SER A 1 206 ? 22.484 2.149 -8.862 1.00 89.62 206 SER A O 1
ATOM 1655 N N . TYR A 1 207 ? 20.616 1.664 -7.716 1.00 84.38 207 TYR A N 1
ATOM 1656 C CA . TYR A 1 207 ? 21.301 1.284 -6.474 1.00 84.38 207 TYR A CA 1
ATOM 1657 C C . TYR A 1 207 ? 21.831 -0.157 -6.419 1.00 84.38 207 TYR A C 1
ATOM 1659 O O . TYR A 1 207 ? 22.990 -0.349 -6.046 1.00 84.38 207 TYR A O 1
ATOM 1667 N N . SER A 1 208 ? 21.037 -1.181 -6.768 1.00 82.94 208 SER A N 1
ATOM 1668 C CA . SER A 1 208 ? 21.459 -2.590 -6.638 1.00 82.94 208 SER A CA 1
ATOM 1669 C C . SER A 1 208 ? 21.825 -3.191 -8.000 1.00 82.94 208 SER A C 1
ATOM 1671 O O . SER A 1 208 ? 20.933 -3.445 -8.810 1.00 82.94 208 SER A O 1
ATOM 1673 N N . PRO A 1 209 ? 23.109 -3.524 -8.260 1.00 85.38 209 PRO A N 1
ATOM 1674 C CA . PRO A 1 209 ? 23.503 -4.239 -9.477 1.00 85.38 209 PRO A CA 1
ATOM 1675 C C . PRO A 1 209 ? 22.771 -5.577 -9.644 1.00 85.38 209 PRO A C 1
ATOM 1677 O O . PRO A 1 209 ? 22.453 -5.997 -10.758 1.00 85.38 209 PRO A O 1
ATOM 1680 N N . ARG A 1 210 ? 22.485 -6.253 -8.527 1.00 83.88 210 ARG A N 1
ATOM 1681 C CA . ARG A 1 210 ? 21.772 -7.527 -8.532 1.00 83.88 210 ARG A CA 1
ATOM 1682 C C . ARG A 1 210 ? 20.308 -7.326 -8.895 1.00 83.88 210 ARG A C 1
ATOM 1684 O O . ARG A 1 210 ? 19.823 -8.031 -9.777 1.00 83.88 210 ARG A O 1
ATOM 1691 N N . THR A 1 211 ? 19.609 -6.384 -8.265 1.00 87.56 211 THR A N 1
ATOM 1692 C CA . THR A 1 211 ? 18.213 -6.093 -8.618 1.00 87.56 211 THR A CA 1
ATOM 1693 C C . THR A 1 211 ? 18.111 -5.584 -10.050 1.00 87.56 211 THR A C 1
ATOM 1695 O O . THR A 1 211 ? 17.266 -6.071 -10.792 1.00 87.56 211 THR A O 1
ATOM 1698 N N . ALA A 1 212 ? 19.032 -4.718 -10.486 1.00 91.00 212 ALA A N 1
ATOM 1699 C CA . ALA A 1 212 ? 19.138 -4.280 -11.876 1.00 91.00 212 ALA A CA 1
ATOM 1700 C C . ALA A 1 212 ? 19.209 -5.472 -12.847 1.00 91.00 212 ALA A C 1
ATOM 1702 O O . ALA A 1 212 ? 18.460 -5.510 -13.817 1.00 91.00 212 ALA A O 1
ATOM 1703 N N . SER A 1 213 ? 20.012 -6.496 -12.531 1.00 90.94 213 SER A N 1
ATOM 1704 C CA . SER A 1 213 ? 20.108 -7.721 -13.345 1.00 90.94 213 SER A CA 1
ATOM 1705 C C . SER A 1 213 ? 18.773 -8.474 -13.461 1.00 90.94 213 SER A C 1
ATOM 1707 O O . SER A 1 213 ? 18.471 -9.046 -14.504 1.00 90.94 213 SER A O 1
ATOM 1709 N N . HIS A 1 214 ? 17.938 -8.455 -12.418 1.00 92.19 214 HIS A N 1
ATOM 1710 C CA . HIS A 1 214 ? 16.593 -9.042 -12.478 1.00 92.19 214 HIS A CA 1
ATOM 1711 C C . HIS A 1 214 ? 15.634 -8.159 -13.288 1.00 92.19 214 HIS A C 1
ATOM 1713 O O . HIS A 1 214 ? 14.858 -8.676 -14.090 1.00 92.19 214 HIS A O 1
ATOM 1719 N N . ILE A 1 215 ? 15.722 -6.833 -13.137 1.00 94.94 215 ILE A N 1
ATOM 1720 C CA . ILE A 1 215 ? 14.917 -5.865 -13.897 1.00 94.94 215 ILE A CA 1
ATOM 1721 C C . ILE A 1 215 ? 15.223 -5.950 -15.404 1.00 94.94 215 ILE A C 1
ATOM 1723 O O . ILE A 1 215 ? 14.307 -5.786 -16.209 1.00 94.94 215 ILE A O 1
ATOM 1727 N N . LEU A 1 216 ? 16.453 -6.299 -15.809 1.00 95.50 216 LEU A N 1
ATOM 1728 C CA . LEU A 1 216 ? 16.812 -6.505 -17.222 1.00 95.50 216 LEU A CA 1
ATOM 1729 C C . LEU A 1 216 ? 15.920 -7.534 -17.938 1.00 95.50 216 LEU A C 1
ATOM 1731 O O . LEU A 1 216 ? 15.638 -7.390 -19.127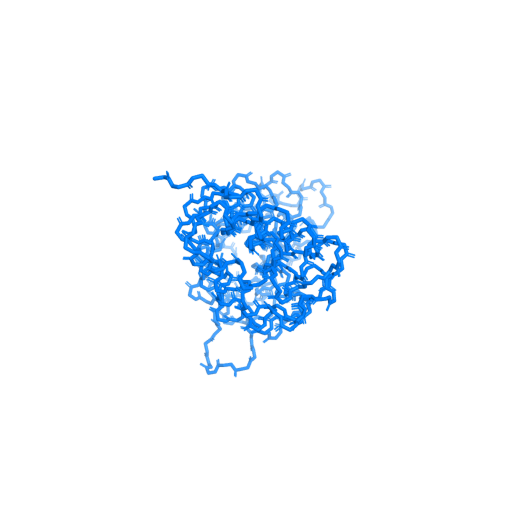 1.00 95.50 216 LEU A O 1
ATOM 1735 N N . SER A 1 217 ? 15.393 -8.525 -17.213 1.00 95.44 217 SER A N 1
ATOM 1736 C CA . SER A 1 217 ? 14.447 -9.506 -17.773 1.00 95.44 217 SER A CA 1
ATOM 1737 C C . SER A 1 217 ? 13.115 -8.876 -18.210 1.00 95.44 217 SER A C 1
ATOM 1739 O O . SER A 1 217 ? 12.349 -9.478 -18.962 1.00 95.44 217 SER A O 1
ATOM 1741 N N . TYR A 1 218 ? 12.850 -7.642 -17.777 1.00 96.62 218 TYR A N 1
ATOM 1742 C CA . TYR A 1 218 ? 11.605 -6.911 -17.974 1.00 96.62 218 TYR A CA 1
ATOM 1743 C C . TYR A 1 218 ? 11.776 -5.618 -18.781 1.00 96.62 218 TYR A C 1
ATOM 1745 O O . TYR A 1 218 ? 10.862 -4.795 -18.806 1.00 96.62 218 TYR A O 1
ATOM 1753 N N . VAL A 1 219 ? 12.891 -5.445 -19.505 1.00 96.69 219 VAL A N 1
ATOM 1754 C CA . VAL A 1 219 ? 13.158 -4.240 -20.322 1.00 96.69 219 VAL A CA 1
ATOM 1755 C C . VAL A 1 219 ? 11.984 -3.890 -21.236 1.00 96.69 219 VAL A C 1
ATOM 1757 O O . VAL A 1 219 ? 11.586 -2.735 -21.288 1.00 96.69 219 VAL A O 1
ATOM 1760 N N . LYS A 1 220 ? 11.333 -4.874 -21.874 1.00 95.94 220 LYS A N 1
ATOM 1761 C CA . LYS A 1 220 ? 10.146 -4.633 -22.722 1.00 95.94 220 LYS A CA 1
ATOM 1762 C C . LYS A 1 220 ? 9.007 -3.907 -22.000 1.00 95.94 220 LYS A C 1
ATOM 1764 O O . LYS A 1 220 ? 8.284 -3.139 -22.625 1.00 95.94 220 LYS A O 1
ATOM 1769 N N . ARG A 1 221 ? 8.821 -4.166 -20.703 1.00 96.69 221 ARG A N 1
ATOM 1770 C CA . ARG A 1 221 ? 7.785 -3.508 -19.896 1.00 96.69 221 ARG A CA 1
ATOM 1771 C C . ARG A 1 221 ? 8.157 -2.066 -19.577 1.00 96.69 221 ARG A C 1
ATOM 1773 O O . ARG A 1 221 ? 7.300 -1.204 -19.713 1.00 96.69 221 ARG A O 1
ATOM 1780 N N . LEU A 1 222 ? 9.425 -1.797 -19.268 1.00 96.81 222 LEU A N 1
ATOM 1781 C CA . LEU A 1 222 ? 9.925 -0.425 -19.122 1.00 96.81 222 LEU A CA 1
ATOM 1782 C C . LEU A 1 222 ? 9.865 0.349 -20.446 1.00 96.81 222 LEU A C 1
ATOM 1784 O O . LEU A 1 222 ? 9.459 1.501 -20.453 1.00 96.81 222 LEU A O 1
ATOM 1788 N N . MET A 1 223 ? 10.170 -0.299 -21.573 1.00 96.38 223 MET A N 1
ATOM 1789 C CA . MET A 1 223 ? 10.005 0.299 -22.902 1.00 96.38 223 MET A CA 1
ATOM 1790 C C . MET A 1 223 ? 8.550 0.699 -23.162 1.00 96.38 223 MET A C 1
ATOM 1792 O O . MET A 1 223 ? 8.307 1.808 -23.612 1.00 96.38 223 MET A O 1
ATOM 1796 N N . LYS A 1 224 ? 7.575 -0.156 -22.821 1.00 96.38 224 LYS A N 1
ATOM 1797 C CA . LYS A 1 224 ? 6.143 0.185 -22.918 1.00 96.38 224 LYS A CA 1
ATOM 1798 C C . LYS A 1 224 ? 5.768 1.378 -22.024 1.00 96.38 224 LYS A C 1
ATOM 1800 O O . LYS A 1 224 ? 4.921 2.176 -22.403 1.00 96.38 224 LYS A O 1
ATOM 1805 N N . ALA A 1 225 ? 6.391 1.512 -20.852 1.00 97.31 225 ALA A N 1
ATOM 1806 C CA . ALA A 1 225 ? 6.150 2.635 -19.943 1.00 97.31 225 ALA A CA 1
ATOM 1807 C C . ALA A 1 225 ? 6.657 3.987 -20.493 1.00 97.31 225 ALA A C 1
ATOM 1809 O O . ALA A 1 225 ? 6.234 5.032 -20.006 1.00 97.31 225 ALA A O 1
ATOM 1810 N N . LEU A 1 226 ? 7.495 3.994 -21.540 1.00 97.06 226 LEU A N 1
ATOM 1811 C CA . LEU A 1 226 ? 7.836 5.214 -22.285 1.00 97.06 226 LEU A CA 1
ATOM 1812 C C . LEU A 1 226 ? 6.664 5.771 -23.097 1.00 97.06 226 LEU A C 1
ATOM 1814 O O . LEU A 1 226 ? 6.734 6.917 -23.510 1.00 97.06 226 LEU A O 1
ATOM 1818 N N . ASP A 1 227 ? 5.595 5.002 -23.309 1.00 95.75 227 ASP A N 1
ATOM 1819 C CA . ASP A 1 227 ? 4.387 5.458 -24.006 1.00 95.75 227 ASP A CA 1
ATOM 1820 C C . ASP A 1 227 ? 3.262 5.847 -23.019 1.00 95.75 227 ASP A C 1
ATOM 1822 O O . ASP A 1 227 ? 2.111 6.040 -23.415 1.00 95.75 227 ASP A O 1
ATOM 1826 N N . ASP A 1 228 ? 3.553 5.931 -21.713 1.00 97.81 228 ASP A N 1
ATOM 1827 C CA . ASP A 1 228 ? 2.540 6.203 -20.689 1.00 97.81 228 ASP A CA 1
ATOM 1828 C C . ASP A 1 228 ? 1.950 7.617 -20.794 1.00 97.81 228 ASP A C 1
ATOM 1830 O O . ASP A 1 228 ? 2.645 8.593 -21.077 1.00 97.81 228 ASP A O 1
ATOM 1834 N N . SER A 1 229 ? 0.667 7.769 -20.459 1.00 95.69 229 SER A N 1
ATOM 1835 C CA . SER A 1 229 ? 0.014 9.082 -20.372 1.00 95.69 229 SER A CA 1
ATOM 1836 C C . SER A 1 229 ? 0.677 10.033 -19.364 1.00 95.69 229 SER A C 1
ATOM 1838 O O . SER A 1 229 ? 0.656 11.247 -19.554 1.00 95.69 229 SER A O 1
ATOM 1840 N N . SER A 1 230 ? 1.263 9.496 -18.290 1.00 96.62 230 SER A N 1
ATOM 1841 C CA . SER A 1 230 ? 1.904 10.266 -17.227 1.00 96.62 230 SER A CA 1
ATOM 1842 C C . SER A 1 230 ? 3.360 10.563 -17.575 1.00 96.62 230 SER A C 1
ATOM 1844 O O . SER A 1 230 ? 4.163 9.640 -17.697 1.00 96.62 230 SER A O 1
ATOM 1846 N N . GLU A 1 231 ? 3.734 11.845 -17.620 1.00 96.56 231 GLU A N 1
ATOM 1847 C CA . GLU A 1 231 ? 5.131 12.274 -17.802 1.00 96.56 231 GLU A CA 1
ATOM 1848 C C . GLU A 1 231 ? 6.064 11.601 -16.792 1.00 96.56 231 GLU A C 1
ATOM 1850 O O . GLU A 1 231 ? 7.092 11.058 -17.180 1.00 96.56 231 GLU A O 1
ATOM 1855 N N . ASP A 1 232 ? 5.694 11.585 -15.507 1.00 97.06 232 ASP A N 1
ATOM 1856 C CA . ASP A 1 232 ? 6.540 10.980 -14.476 1.00 97.06 232 ASP A CA 1
ATOM 1857 C C . ASP A 1 232 ? 6.845 9.504 -14.760 1.00 97.06 232 ASP A C 1
ATOM 1859 O O . ASP A 1 232 ? 7.964 9.059 -14.525 1.00 97.06 232 ASP A O 1
ATOM 1863 N N . VAL A 1 233 ? 5.878 8.748 -15.296 1.00 98.12 233 VAL A N 1
ATOM 1864 C CA . VAL A 1 233 ? 6.080 7.335 -15.647 1.00 98.12 233 VAL A CA 1
ATOM 1865 C C . VAL A 1 233 ? 7.079 7.233 -16.793 1.00 98.12 233 VAL A C 1
ATOM 1867 O O . VAL A 1 233 ? 8.056 6.497 -16.674 1.00 98.12 233 VAL A O 1
ATOM 1870 N N . ARG A 1 234 ? 6.893 8.023 -17.859 1.00 98.31 234 ARG A N 1
ATOM 1871 C CA . ARG A 1 234 ? 7.815 8.044 -19.004 1.00 98.31 234 ARG A CA 1
ATOM 1872 C C . ARG A 1 234 ? 9.228 8.457 -18.590 1.00 98.31 234 ARG A C 1
ATOM 1874 O O . ARG A 1 234 ? 10.198 7.818 -18.991 1.00 98.31 234 ARG A O 1
ATOM 1881 N N . ARG A 1 235 ? 9.350 9.475 -17.732 1.00 98.06 235 ARG A N 1
ATOM 1882 C CA . ARG A 1 235 ? 10.627 9.963 -17.190 1.00 98.06 235 ARG A CA 1
ATOM 1883 C C . ARG A 1 235 ? 11.336 8.882 -16.383 1.00 98.06 235 ARG A C 1
ATOM 1885 O O . ARG A 1 235 ? 12.485 8.575 -16.687 1.00 98.06 235 ARG A O 1
ATOM 1892 N N . TYR A 1 236 ? 10.659 8.282 -15.401 1.00 97.94 236 TYR A N 1
ATOM 1893 C CA . TYR A 1 236 ? 11.250 7.212 -14.593 1.00 97.94 236 TYR A CA 1
ATOM 1894 C C . TYR A 1 236 ? 11.587 5.977 -15.432 1.00 97.94 236 TYR A C 1
ATOM 1896 O O . TYR A 1 236 ? 12.591 5.324 -15.168 1.00 97.94 236 TYR A O 1
ATOM 1904 N N . ALA A 1 237 ? 10.795 5.659 -16.458 1.00 98.19 237 ALA A N 1
ATOM 1905 C CA . ALA A 1 237 ? 11.099 4.567 -17.376 1.00 98.19 237 ALA A CA 1
ATOM 1906 C C . ALA A 1 237 ? 12.377 4.843 -18.184 1.00 98.19 237 ALA A C 1
ATOM 1908 O O . ALA A 1 237 ? 13.256 3.983 -18.240 1.00 98.19 237 ALA A O 1
ATOM 1909 N N . ALA A 1 238 ? 12.519 6.044 -18.757 1.00 98.12 238 ALA A N 1
ATOM 1910 C CA . ALA A 1 238 ? 13.716 6.444 -19.497 1.00 98.12 238 ALA A CA 1
ATOM 1911 C C . ALA A 1 238 ? 14.964 6.445 -18.601 1.00 98.12 238 ALA A C 1
ATOM 1913 O O . ALA A 1 238 ? 16.015 5.934 -18.984 1.00 98.12 238 ALA A O 1
ATOM 1914 N N . GLU A 1 239 ? 14.835 6.962 -17.382 1.00 98.06 239 GLU A N 1
ATOM 1915 C CA . GLU A 1 239 ? 15.906 6.977 -16.390 1.00 98.06 239 GLU A CA 1
ATOM 1916 C C . GLU A 1 239 ? 16.306 5.563 -15.937 1.00 98.06 239 GLU A C 1
ATOM 1918 O O . GLU A 1 239 ? 17.494 5.235 -15.898 1.00 98.06 239 GLU A O 1
ATOM 1923 N N . ALA A 1 240 ? 15.332 4.685 -15.676 1.00 97.44 240 ALA A N 1
ATOM 1924 C CA . ALA A 1 240 ? 15.589 3.284 -15.359 1.00 97.44 240 ALA A CA 1
ATOM 1925 C C . ALA A 1 240 ? 16.354 2.591 -16.494 1.00 97.44 240 ALA A C 1
ATOM 1927 O O . ALA A 1 240 ? 17.349 1.912 -16.246 1.00 97.44 240 ALA A O 1
ATOM 1928 N N . LEU A 1 241 ? 15.918 2.783 -17.742 1.00 98.06 241 LEU A N 1
ATOM 1929 C CA . LEU A 1 241 ? 16.573 2.217 -18.923 1.00 98.06 241 LEU A CA 1
ATOM 1930 C C . LEU A 1 241 ? 18.007 2.733 -19.085 1.00 98.06 241 LEU A C 1
ATOM 1932 O O . LEU A 1 241 ? 18.880 1.932 -19.414 1.00 98.06 241 LEU A O 1
ATOM 1936 N N . ASN A 1 242 ? 18.272 4.006 -18.774 1.00 97.56 242 ASN A N 1
ATOM 1937 C CA . ASN A 1 242 ? 19.631 4.547 -18.728 1.00 97.56 242 ASN A CA 1
ATOM 1938 C C . ASN A 1 242 ? 20.501 3.791 -17.716 1.00 97.56 242 ASN A C 1
ATOM 1940 O O . ASN A 1 242 ? 21.576 3.308 -18.064 1.00 97.56 242 ASN A O 1
ATOM 1944 N N . TYR A 1 243 ? 20.033 3.632 -16.474 1.00 96.38 243 TYR A N 1
ATOM 1945 C CA . TYR A 1 243 ? 20.790 2.906 -15.445 1.00 96.38 243 TYR A CA 1
ATOM 1946 C C . TYR A 1 243 ? 21.029 1.438 -15.806 1.00 96.38 243 TYR A C 1
ATOM 1948 O O . TYR A 1 243 ? 22.089 0.881 -15.516 1.00 96.38 243 TYR A O 1
ATOM 1956 N N . LEU A 1 244 ? 20.058 0.797 -16.453 1.00 96.69 244 LEU A N 1
ATOM 1957 C CA . LEU A 1 244 ? 20.210 -0.564 -16.954 1.00 96.69 244 LEU A CA 1
ATOM 1958 C C . LEU A 1 244 ? 21.215 -0.633 -18.114 1.00 96.69 244 LEU A C 1
ATOM 1960 O O . LEU A 1 244 ? 22.026 -1.557 -18.145 1.00 96.69 244 LEU A O 1
ATOM 1964 N N . ALA A 1 245 ? 21.211 0.342 -19.026 1.00 96.06 245 ALA A N 1
ATOM 1965 C CA . ALA A 1 245 ? 22.158 0.421 -20.137 1.00 96.06 245 ALA A CA 1
ATOM 1966 C C . ALA A 1 245 ? 23.591 0.677 -19.664 1.00 96.06 245 ALA A C 1
ATOM 1968 O O . ALA A 1 245 ? 24.500 0.012 -20.146 1.00 96.06 245 ALA A O 1
ATOM 1969 N N . GLU A 1 246 ? 23.799 1.564 -18.685 1.00 94.38 246 GLU A N 1
ATOM 1970 C CA . GLU A 1 246 ? 25.117 1.814 -18.076 1.00 94.38 246 GLU A CA 1
ATOM 1971 C C . GLU A 1 246 ? 25.739 0.529 -17.502 1.00 94.38 246 GLU A C 1
ATOM 1973 O O . GLU A 1 246 ? 26.961 0.380 -17.463 1.00 94.38 246 GLU A O 1
ATOM 1978 N N . ARG A 1 247 ? 24.899 -0.420 -17.070 1.00 91.12 247 ARG A N 1
ATOM 1979 C CA . ARG A 1 247 ? 25.323 -1.706 -16.504 1.00 91.12 247 ARG A CA 1
ATOM 1980 C C . ARG A 1 247 ? 25.482 -2.792 -17.563 1.00 91.12 247 ARG A C 1
ATOM 1982 O O . ARG A 1 247 ? 26.490 -3.495 -17.571 1.00 91.12 247 ARG A O 1
ATOM 1989 N N . GLU A 1 248 ? 24.489 -2.955 -18.432 1.00 95.00 248 GLU A N 1
ATOM 1990 C CA . GLU A 1 248 ? 24.460 -4.014 -19.439 1.00 95.00 248 GLU A CA 1
ATOM 1991 C C . GLU A 1 248 ? 23.936 -3.503 -20.795 1.00 95.00 248 GLU A C 1
ATOM 1993 O O . GLU A 1 248 ? 22.815 -3.823 -21.207 1.00 95.00 248 GLU A O 1
ATOM 1998 N N . PRO A 1 249 ? 24.764 -2.759 -21.558 1.00 94.19 249 PRO A N 1
ATOM 1999 C CA . PRO A 1 249 ? 24.337 -2.113 -22.802 1.00 94.19 249 PRO A CA 1
ATOM 2000 C C . PRO A 1 249 ? 23.748 -3.092 -23.824 1.00 94.19 249 PRO A C 1
ATOM 2002 O O . PRO A 1 249 ? 22.811 -2.773 -24.554 1.00 94.19 249 PRO A O 1
ATOM 2005 N N . LYS A 1 250 ? 24.268 -4.327 -23.857 1.00 94.38 250 LYS A N 1
ATOM 2006 C CA . LYS A 1 250 ? 23.828 -5.386 -24.780 1.00 94.38 250 LYS A CA 1
ATOM 2007 C C . LYS A 1 250 ? 22.369 -5.792 -24.579 1.00 94.38 250 LYS A C 1
ATOM 2009 O O . LYS A 1 250 ? 21.739 -6.217 -25.543 1.00 94.38 250 LYS A O 1
ATOM 2014 N N . SER A 1 251 ? 21.843 -5.647 -23.365 1.00 93.56 251 SER A N 1
ATOM 2015 C CA . SER A 1 251 ? 20.452 -5.970 -23.050 1.00 93.56 251 SER A CA 1
ATOM 2016 C C . SER A 1 251 ? 19.478 -4.862 -23.474 1.00 93.56 251 SER A C 1
ATOM 2018 O O . SER A 1 251 ? 18.302 -5.139 -23.705 1.00 93.56 251 SER A O 1
ATOM 2020 N N . ILE A 1 252 ? 19.968 -3.630 -23.664 1.00 95.12 252 ILE A N 1
ATOM 2021 C CA . ILE A 1 252 ? 19.171 -2.480 -24.125 1.00 95.12 252 ILE A CA 1
ATOM 2022 C C . ILE A 1 252 ? 19.315 -2.244 -25.635 1.00 95.12 252 ILE A C 1
ATOM 2024 O O . ILE A 1 252 ? 18.346 -1.864 -26.289 1.00 95.12 252 ILE A O 1
ATOM 2028 N N . ALA A 1 253 ? 20.479 -2.546 -26.221 1.00 94.19 253 ALA A N 1
ATOM 2029 C CA . ALA A 1 253 ? 20.783 -2.319 -27.638 1.00 94.19 253 ALA A CA 1
ATOM 2030 C C . ALA A 1 253 ? 19.705 -2.806 -28.639 1.00 94.19 253 ALA A C 1
ATOM 2032 O O . ALA A 1 253 ? 19.429 -2.074 -29.594 1.00 94.19 253 ALA A O 1
ATOM 2033 N N . PRO A 1 254 ? 19.032 -3.965 -28.451 1.00 96.12 254 PRO A N 1
ATOM 2034 C CA . PRO A 1 254 ? 17.952 -4.396 -29.345 1.00 96.12 254 PRO A CA 1
ATOM 2035 C C . PRO A 1 254 ? 16.757 -3.431 -29.414 1.00 96.12 254 PRO A C 1
ATOM 2037 O O . PRO A 1 254 ? 16.017 -3.453 -30.395 1.00 96.12 254 PRO A O 1
ATOM 2040 N N . TYR A 1 255 ? 16.578 -2.584 -28.398 1.00 95.38 255 TYR A N 1
ATOM 2041 C CA . TYR A 1 255 ? 15.467 -1.640 -28.260 1.00 95.38 255 TYR A CA 1
ATOM 2042 C C . TYR A 1 255 ? 15.834 -0.205 -28.656 1.00 95.38 255 TYR A C 1
ATOM 2044 O O . TYR A 1 255 ? 14.990 0.681 -28.559 1.00 95.38 255 TYR A O 1
ATOM 2052 N N . ALA A 1 256 ? 17.057 0.047 -29.141 1.00 94.00 256 ALA A N 1
ATOM 2053 C CA . ALA A 1 256 ? 17.546 1.398 -29.434 1.00 94.00 256 ALA A CA 1
ATOM 2054 C C . ALA A 1 256 ? 16.624 2.197 -30.377 1.00 94.00 256 ALA A C 1
ATOM 2056 O O . ALA A 1 256 ? 16.412 3.388 -30.177 1.00 94.00 256 ALA A O 1
ATOM 2057 N N . LYS A 1 257 ? 16.023 1.540 -31.381 1.00 93.25 257 LYS A N 1
ATOM 2058 C CA . LYS A 1 257 ? 15.069 2.188 -32.301 1.00 93.25 257 LYS A CA 1
ATOM 2059 C C . LYS A 1 257 ? 13.771 2.607 -31.618 1.00 93.25 257 LYS A C 1
ATOM 2061 O O . LYS A 1 257 ? 13.231 3.656 -31.945 1.00 93.25 257 LYS A O 1
ATOM 2066 N N . ASP A 1 258 ? 13.264 1.783 -30.708 1.00 92.00 258 ASP A N 1
ATOM 2067 C CA . ASP A 1 258 ? 12.059 2.112 -29.951 1.00 92.00 258 ASP A CA 1
ATOM 2068 C C . ASP A 1 258 ? 12.357 3.205 -28.923 1.00 92.00 258 ASP A C 1
ATOM 2070 O O . ASP A 1 258 ? 11.569 4.132 -28.783 1.00 92.00 258 ASP A O 1
ATOM 2074 N N . LEU A 1 259 ? 13.535 3.168 -28.292 1.00 94.12 259 LEU A N 1
ATOM 2075 C CA . LEU A 1 259 ? 13.969 4.187 -27.336 1.00 94.12 259 LEU A CA 1
ATOM 2076 C C . LEU A 1 259 ? 14.196 5.544 -28.009 1.00 94.12 259 LEU A C 1
ATOM 2078 O O . LEU A 1 259 ? 13.911 6.579 -27.416 1.00 94.12 259 LEU A O 1
ATOM 2082 N N . ALA A 1 260 ? 14.644 5.551 -29.267 1.00 95.88 260 ALA A N 1
ATOM 2083 C CA . ALA A 1 260 ? 14.815 6.776 -30.043 1.00 95.88 260 ALA A CA 1
ATOM 2084 C C . ALA A 1 260 ? 13.506 7.563 -30.223 1.00 95.88 260 ALA A C 1
ATOM 2086 O O . ALA A 1 260 ? 13.564 8.780 -30.356 1.00 95.88 260 ALA A O 1
ATOM 2087 N N . LYS A 1 261 ? 12.332 6.918 -30.158 1.00 95.31 261 LYS A N 1
ATOM 2088 C CA . LYS A 1 261 ? 11.035 7.620 -30.187 1.00 95.31 261 LYS A CA 1
ATOM 2089 C C . LYS A 1 261 ? 10.862 8.551 -28.983 1.00 95.31 261 LYS A C 1
ATOM 2091 O O . LYS A 1 261 ? 10.287 9.623 -29.118 1.00 95.31 261 LYS A O 1
ATOM 2096 N N . ALA A 1 262 ? 11.427 8.195 -27.826 1.00 96.25 262 ALA A N 1
ATOM 2097 C CA . ALA A 1 262 ? 11.383 9.028 -26.624 1.00 96.25 262 ALA A CA 1
ATOM 2098 C C . ALA A 1 262 ? 12.223 10.319 -26.749 1.00 96.25 262 ALA A C 1
ATOM 2100 O O . ALA A 1 262 ? 12.093 11.218 -25.922 1.00 96.25 262 ALA A O 1
ATOM 2101 N N . LEU A 1 263 ? 13.048 10.461 -27.797 1.00 96.94 263 LEU A N 1
ATOM 2102 C CA . LEU A 1 263 ? 13.705 11.730 -28.140 1.00 96.94 263 LEU A CA 1
ATOM 2103 C C . LEU A 1 263 ? 12.728 12.775 -28.692 1.00 96.94 263 LEU A C 1
ATOM 2105 O O . LEU A 1 263 ? 13.091 13.943 -28.788 1.00 96.94 263 LEU A O 1
ATOM 2109 N N . GLU A 1 264 ? 11.510 12.378 -29.054 1.00 96.75 264 GLU A N 1
ATOM 2110 C CA . GLU A 1 264 ? 10.444 13.277 -29.507 1.00 96.75 264 GLU A CA 1
ATOM 2111 C C . GLU A 1 264 ? 9.459 13.619 -28.376 1.00 96.75 264 GLU A C 1
ATOM 2113 O O . GLU A 1 264 ? 8.483 14.335 -28.605 1.00 96.75 264 GLU A O 1
ATOM 2118 N N . ASP A 1 265 ? 9.702 13.132 -27.151 1.00 97.88 265 ASP A N 1
ATOM 2119 C CA . ASP A 1 265 ? 8.817 13.381 -26.013 1.00 97.88 265 ASP A CA 1
ATOM 2120 C C . ASP A 1 265 ? 8.669 14.892 -25.740 1.00 97.88 265 ASP A C 1
ATOM 2122 O O . ASP A 1 265 ? 9.673 15.620 -25.768 1.00 97.88 265 ASP A O 1
ATOM 2126 N N . PRO A 1 266 ? 7.453 15.390 -25.430 1.00 96.69 266 PRO A N 1
ATOM 2127 C CA . PRO A 1 266 ? 7.240 16.798 -25.101 1.00 96.69 266 PRO A CA 1
ATOM 2128 C C . PRO A 1 266 ? 8.117 17.311 -23.952 1.00 96.69 266 PRO A C 1
ATOM 2130 O O . PRO A 1 266 ? 8.423 18.503 -23.905 1.00 96.69 266 PRO A O 1
ATOM 2133 N N . TYR A 1 267 ? 8.553 16.431 -23.048 1.00 96.25 267 TYR A N 1
ATOM 2134 C CA . TYR A 1 267 ? 9.269 16.803 -21.836 1.00 96.25 267 TYR A CA 1
ATOM 2135 C C . TYR A 1 267 ? 10.774 16.556 -21.937 1.00 96.25 267 TYR A C 1
ATOM 2137 O O . TYR A 1 267 ? 11.250 15.464 -22.250 1.00 96.25 267 TYR A O 1
ATOM 2145 N N . ASP A 1 268 ? 11.537 17.595 -21.603 1.00 96.50 268 ASP A N 1
ATOM 2146 C CA . ASP A 1 268 ? 12.998 17.634 -21.707 1.00 96.50 268 ASP A CA 1
ATOM 2147 C C . ASP A 1 268 ? 13.680 16.525 -20.903 1.00 96.50 268 ASP A C 1
ATOM 2149 O O . ASP A 1 268 ? 14.686 15.971 -21.342 1.00 96.50 268 ASP A O 1
ATOM 2153 N N . SER A 1 269 ? 13.122 16.186 -19.740 1.00 95.12 269 SER A N 1
ATOM 2154 C CA . SER A 1 269 ? 13.651 15.157 -18.844 1.00 95.12 269 SER A CA 1
ATOM 2155 C C . SER A 1 269 ? 13.655 13.774 -19.505 1.00 95.12 269 SER A C 1
ATOM 2157 O O . SER A 1 269 ? 14.669 13.079 -19.466 1.00 95.12 269 SER A O 1
ATOM 2159 N N . VAL A 1 270 ? 12.564 13.404 -20.181 1.00 97.12 270 VAL A N 1
ATOM 2160 C CA . VAL A 1 270 ? 12.437 12.135 -20.912 1.00 97.12 270 VAL A CA 1
ATOM 2161 C C . VAL A 1 270 ? 13.444 12.090 -22.060 1.00 97.12 270 VAL A C 1
ATOM 2163 O O . VAL A 1 270 ? 14.216 11.133 -22.170 1.00 97.12 270 VAL A O 1
ATOM 2166 N N . ARG A 1 271 ? 13.507 13.165 -22.861 1.00 97.81 271 ARG A N 1
ATOM 2167 C CA . ARG A 1 271 ? 14.461 13.276 -23.976 1.00 97.81 271 ARG A CA 1
ATOM 2168 C C . ARG A 1 271 ? 15.907 13.173 -23.502 1.00 97.81 271 ARG A C 1
ATOM 2170 O O . ARG A 1 271 ? 16.719 12.527 -24.160 1.00 97.81 271 ARG A O 1
ATOM 2177 N N . TRP A 1 272 ? 16.232 13.788 -22.365 1.00 97.50 272 TRP A N 1
ATOM 2178 C CA . TRP A 1 272 ? 17.580 13.783 -21.800 1.00 97.50 272 TRP A CA 1
ATOM 2179 C C . TRP A 1 272 ? 18.049 12.369 -21.449 1.00 97.50 272 TRP A C 1
ATOM 2181 O O . TRP A 1 272 ? 19.125 11.957 -21.886 1.00 97.50 272 TRP A O 1
ATOM 2191 N N . TYR A 1 273 ? 17.235 11.601 -20.717 1.00 97.38 273 TYR A N 1
ATOM 2192 C CA . TYR A 1 273 ? 17.580 10.221 -20.366 1.00 97.38 273 TYR A CA 1
ATOM 2193 C C . TYR A 1 273 ? 17.606 9.307 -21.594 1.00 97.38 273 TYR A C 1
ATOM 2195 O O . TYR A 1 273 ? 18.514 8.484 -21.714 1.00 97.38 273 TYR A O 1
ATOM 2203 N N . ALA A 1 274 ? 16.676 9.476 -22.539 1.00 96.62 274 ALA A N 1
ATOM 2204 C CA . ALA A 1 274 ? 16.683 8.721 -23.791 1.00 96.62 274 ALA A CA 1
ATOM 2205 C C . ALA A 1 274 ? 17.966 8.978 -24.600 1.00 96.62 274 ALA A C 1
ATOM 2207 O O . ALA A 1 274 ? 18.614 8.029 -25.039 1.00 96.62 274 ALA A O 1
ATOM 2208 N N . ALA A 1 275 ? 18.383 10.242 -24.732 1.00 96.69 275 ALA A N 1
ATOM 2209 C CA . ALA A 1 275 ? 19.617 10.610 -25.420 1.00 96.69 275 ALA A CA 1
ATOM 2210 C C . ALA A 1 275 ? 20.841 10.002 -24.734 1.00 96.69 275 ALA A C 1
ATOM 2212 O O . ALA A 1 275 ? 21.658 9.373 -25.398 1.00 96.69 275 ALA A O 1
ATOM 2213 N N . ARG A 1 276 ? 20.926 10.123 -23.405 1.00 96.06 276 ARG A N 1
ATOM 2214 C CA . ARG A 1 276 ? 22.029 9.565 -22.614 1.00 96.06 276 ARG A CA 1
ATOM 2215 C C . ARG A 1 276 ? 22.124 8.040 -22.716 1.00 96.06 276 ARG A C 1
ATOM 2217 O O . ARG A 1 276 ? 23.220 7.498 -22.733 1.00 96.06 276 ARG A O 1
ATOM 2224 N N . THR A 1 277 ? 20.989 7.355 -22.818 1.00 95.25 277 THR A N 1
ATOM 2225 C CA . THR A 1 277 ? 20.956 5.893 -22.969 1.00 95.25 277 THR A CA 1
ATOM 2226 C C . THR A 1 277 ? 21.454 5.438 -24.347 1.00 95.25 277 THR A C 1
ATOM 2228 O O . THR A 1 277 ? 21.931 4.315 -24.493 1.00 95.25 277 THR A O 1
ATOM 2231 N N . LEU A 1 2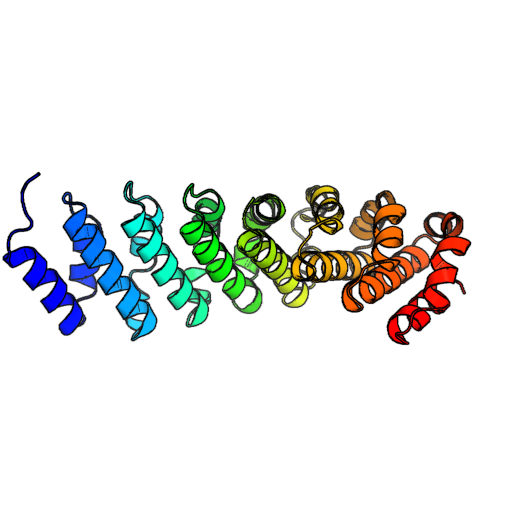78 ? 21.303 6.282 -25.376 1.00 93.19 278 LEU A N 1
ATOM 2232 C CA . LEU A 1 278 ? 21.632 5.967 -26.772 1.00 93.19 278 LEU A CA 1
ATOM 2233 C C . LEU A 1 278 ? 23.064 6.352 -27.182 1.00 93.19 278 LEU A C 1
ATOM 2235 O O . LEU A 1 278 ? 23.473 6.002 -28.292 1.00 93.19 278 LEU A O 1
ATOM 2239 N N . THR A 1 279 ? 23.797 7.072 -26.329 1.00 87.31 279 THR A N 1
ATOM 2240 C CA . THR A 1 279 ? 25.210 7.449 -26.529 1.00 87.31 279 THR A CA 1
ATOM 2241 C C . THR A 1 279 ? 26.161 6.415 -25.956 1.00 87.31 279 THR A C 1
ATOM 2243 O O . THR A 1 279 ? 27.115 6.042 -26.674 1.00 87.31 279 THR A O 1
#

pLDDT: mean 90.09, std 11.43, range [36.53, 98.62]

Solvent-accessible surface area (backbone atoms only — not comparable to full-atom values): 14440 Å² total; per-residue (Å²): 136,82,75,82,52,72,64,60,58,50,48,50,53,50,27,54,75,68,64,37,56,72,59,34,60,56,34,48,72,42,92,53,62,70,52,14,36,54,20,22,47,46,48,24,54,38,20,70,79,43,39,81,77,45,65,93,43,47,68,60,39,59,56,35,57,70,46,93,46,63,68,30,19,34,26,24,34,47,21,49,21,40,30,11,69,78,38,18,70,75,46,24,90,44,37,63,62,43,53,58,34,59,68,46,92,49,63,70,41,18,37,32,24,30,53,26,53,37,38,18,16,75,68,25,39,79,44,48,62,87,35,48,70,57,39,58,53,31,50,71,45,92,47,66,65,33,18,35,30,25,26,45,29,60,31,41,30,44,73,65,32,75,48,73,59,73,55,88,63,85,93,54,53,78,55,58,89,43,46,66,60,50,59,58,38,54,72,44,89,49,65,69,27,19,31,32,43,32,42,40,51,22,50,40,25,65,72,34,72,68,51,24,59,59,51,58,82,43,48,71,59,42,57,55,32,54,73,44,92,46,65,66,25,18,32,25,21,26,44,22,50,25,39,42,25,78,74,42,46,79,80,44,56,88,43,50,75,67,47,53,56,38,56,70,44,94,45,68,67,28,20,48,28,30,50,64,52,74,109

Foldseek 3Di:
DDDDDPVLVVQLVVCLVVVVLVSLLVQCPDPDPVSVLSSLQSLLVCLQPPVVSCLVPLVSLLVQCPDPDPSSNLSSLSSLLSNCQVPVVSNLLCLVSLLVQCPPPDPSSVLSSLNSLLSCLQPPLLSCLVVLVSLLVLCVDPDPSSVLSSLSNLQSNCVNPVCSQPPDDPPDRSCLVRLVSLLVSCPPPDVSNVLSSLLNLLSCLQRDLVSLVSCLVVLVSLLVQCVDPDPSSVLSSLSSLLSSCVNPVVSCVVCLVSLVVQCVPPDPSNVVSSVNSND

Nearest PDB structures (foldseek):
  1gcj-assembly1_B  TM=6.077E-01  e=1.990E-06  Mus musculus
  2db0-assembly1_A  TM=4.018E-01  e=3.489E-06  Pyrococcus horikoshii OT3
  2db0-assembly2_B  TM=4.090E-01  e=5.610E-06  Pyrococcus horikoshii OT3
  7qen-assembly1_D  TM=6.003E-01  e=2.110E-04  Saccharomyces cerevisiae
  7q2y-assembly1_D  TM=4.956E-01  e=1.493E-04  Saccharomyces cerevisiae S288C

Sequence (279 aa):
MIPLTRNLREEVEDAKKKGKVRTLIRLLFHDDVRVRRHAAEALCLLAQEKPKSLGPFVKDLIKALEDPDDDVRYKATEALRHLAEERPRSVSPFAESLVGVLEDPNEEIRKEAAEALSHFAIEGPKSLIPCVKSLVRALEDPSDEVRSRAALVLWDFVEANPYAWTYPWDRVDPVVPYIENIVKALDDPDPRVRRRLTGLLCYLASYSPRTASHILSYVKRLMKALDDSSEDVRRYAAEALNYLAEREPKSIAPYAKDLAKALEDPYDSVRWYAARTLT